Protein AF-A0AA43LM31-F1 (afdb_monomer)

Foldseek 3Di:
DDDDDDDDDDDDDDDDDDPDDPPDFQKKKKKAQDAPVLLLVLVLVLQVVQDDPPDGFKWWWFDDDGRIIMIGGPDRDDPVSSLVSQLSVQVSCVVRPMFMKMWDFDDDDPPDDDDRFIWIWGQDPPVVVPSWIKIAGQVRFIWTQDPVVRDTDTDPRPDHDDDPPAGSVRRVPGDIDMHD

Solvent-accessible surface area (backbone atoms only — not comparable to full-atom values): 10887 Å² total; per-residue (Å²): 139,86,82,80,83,81,81,78,80,77,80,76,84,85,82,83,84,77,89,82,72,88,75,83,67,58,51,32,33,45,35,38,57,46,56,70,67,60,52,52,52,52,51,38,52,52,21,56,73,58,51,50,102,89,41,76,50,54,37,30,44,23,76,76,54,91,38,29,36,35,40,38,49,90,58,72,68,56,68,69,59,51,49,50,48,53,53,50,52,39,63,75,22,58,91,60,72,26,48,49,41,34,36,33,64,44,70,80,54,100,74,75,84,62,76,60,40,52,31,30,35,35,61,59,88,53,75,90,72,39,93,46,49,37,40,17,26,78,86,48,51,25,30,35,71,38,73,93,76,72,40,76,42,80,48,77,71,85,63,78,51,66,77,68,97,62,51,61,69,62,55,69,75,45,72,62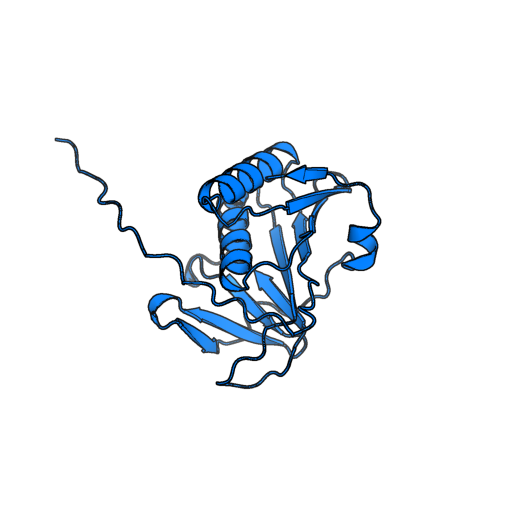,50,80,42,89

pLDDT: mean 79.43, std 19.94, range [31.48, 98.06]

Sequence (180 aa):
MSALFKKTKTPLPAVNKKVGSLVMNDKLVIIVGASREEIELQVRQFCKLYHRSDYSIQVRLHPIEDRILALTFPEDLDFVVFFYMIKSLSASCVDTSANVLGWCTLPPVDVCNPISAQAMLYVHNDAKLGRSVFVTTQENACWVVNFDKKRYESVPLVQHYTRPPYSFLEVKHREGYIIS

Radius of gyration: 16.56 Å; Cα contacts (8 Å, |Δi|>4): 295; chains: 1; bounding box: 39×48×41 Å

Structure (mmCIF, N/CA/C/O backbone):
data_AF-A0AA43LM31-F1
#
_entry.id   AF-A0AA43LM31-F1
#
loop_
_atom_site.group_PDB
_atom_site.id
_atom_site.type_symbol
_atom_site.label_atom_id
_atom_site.label_alt_id
_atom_site.label_comp_id
_atom_site.label_asym_id
_atom_site.label_entity_id
_atom_site.label_seq_id
_atom_site.pdbx_PDB_ins_code
_atom_site.Cartn_x
_atom_site.Cartn_y
_atom_site.Cartn_z
_atom_site.occupancy
_atom_site.B_iso_or_equiv
_atom_site.auth_seq_id
_atom_site.auth_comp_id
_atom_site.auth_asym_id
_atom_site.auth_atom_id
_atom_site.pdbx_PDB_model_num
ATOM 1 N N . MET A 1 1 ? 19.893 33.011 16.600 1.00 34.19 1 MET A N 1
ATOM 2 C CA . MET A 1 1 ? 20.495 32.718 15.280 1.00 34.19 1 MET A CA 1
ATOM 3 C C . MET A 1 1 ? 19.732 31.557 14.666 1.00 34.19 1 MET A C 1
ATOM 5 O O . MET A 1 1 ? 19.934 30.415 15.048 1.00 34.19 1 MET A O 1
ATOM 9 N N . SER A 1 2 ? 18.755 31.881 13.826 1.00 31.52 2 SER A N 1
ATOM 10 C CA . SER A 1 2 ? 17.791 30.977 13.196 1.00 31.52 2 SER A CA 1
ATOM 11 C C . SER A 1 2 ? 18.365 30.422 11.889 1.00 31.52 2 SER A C 1
ATOM 13 O O . SER A 1 2 ? 18.658 31.186 10.973 1.00 31.52 2 SER A O 1
ATOM 15 N N . ALA A 1 3 ? 18.528 29.100 11.789 1.00 33.28 3 ALA A N 1
ATOM 16 C CA . ALA A 1 3 ? 18.964 28.447 10.558 1.00 33.28 3 ALA A CA 1
ATOM 17 C C . ALA A 1 3 ? 17.748 28.037 9.710 1.00 33.28 3 ALA A C 1
ATOM 19 O O . ALA A 1 3 ? 16.930 27.209 10.107 1.00 33.28 3 ALA A O 1
ATOM 20 N N . LEU A 1 4 ? 17.643 28.671 8.542 1.00 36.47 4 LEU A N 1
ATOM 21 C CA . LEU A 1 4 ? 16.660 28.437 7.487 1.00 36.47 4 LEU A CA 1
ATOM 22 C C . LEU A 1 4 ? 16.730 26.994 6.952 1.00 36.47 4 LEU A C 1
ATOM 24 O O . LEU A 1 4 ? 17.728 26.598 6.348 1.00 36.47 4 LEU A O 1
ATOM 28 N N . PHE A 1 5 ? 15.622 26.257 7.038 1.00 34.84 5 PHE A N 1
ATOM 29 C CA . PHE A 1 5 ? 15.380 25.091 6.188 1.00 34.84 5 PHE A CA 1
ATOM 30 C C . PHE A 1 5 ? 15.153 25.556 4.741 1.00 34.84 5 PHE A C 1
ATOM 32 O O . PHE A 1 5 ? 14.110 26.124 4.407 1.00 34.84 5 PHE A O 1
ATOM 39 N N . LYS A 1 6 ? 16.128 25.318 3.856 1.00 32.91 6 LYS A N 1
ATOM 40 C CA . LYS A 1 6 ? 15.951 25.487 2.407 1.00 32.91 6 LYS A CA 1
ATOM 41 C C . LYS A 1 6 ? 15.030 24.380 1.882 1.00 32.91 6 LYS A C 1
ATOM 43 O O . LYS A 1 6 ? 15.426 23.224 1.799 1.00 32.91 6 LYS A O 1
ATOM 48 N N . LYS A 1 7 ? 13.801 24.752 1.510 1.00 36.47 7 LYS A N 1
ATOM 49 C CA . LYS A 1 7 ? 12.859 23.922 0.742 1.00 36.47 7 LYS A CA 1
ATOM 50 C C . LYS A 1 7 ? 13.432 23.642 -0.652 1.00 36.47 7 LYS A C 1
ATOM 52 O O . LYS A 1 7 ? 13.319 24.482 -1.542 1.00 36.47 7 LYS A O 1
ATOM 57 N N . THR A 1 8 ? 14.006 22.467 -0.873 1.00 31.48 8 THR A N 1
ATOM 58 C CA . THR A 1 8 ? 14.262 21.946 -2.221 1.00 31.48 8 THR A CA 1
ATOM 59 C C . THR A 1 8 ? 12.948 21.415 -2.800 1.00 31.48 8 THR A C 1
ATOM 61 O O . THR A 1 8 ? 12.472 20.343 -2.443 1.00 31.48 8 THR A O 1
ATOM 64 N N . LYS A 1 9 ? 12.309 22.209 -3.669 1.00 36.69 9 LYS A N 1
ATOM 65 C CA . LYS A 1 9 ? 11.168 21.771 -4.485 1.00 36.69 9 LYS A CA 1
ATOM 66 C C . LYS A 1 9 ? 11.688 20.881 -5.614 1.00 36.69 9 LYS A C 1
ATOM 68 O O . LYS A 1 9 ? 12.084 21.394 -6.657 1.00 36.69 9 LYS A O 1
ATOM 73 N N . THR A 1 10 ? 11.676 19.568 -5.427 1.00 37.69 10 THR A N 1
ATOM 74 C CA . THR A 1 10 ? 11.800 18.633 -6.553 1.00 37.69 10 THR A CA 1
ATOM 75 C C . THR A 1 10 ? 10.535 18.760 -7.417 1.00 37.69 10 THR A C 1
ATOM 77 O O . THR A 1 10 ? 9.432 18.668 -6.870 1.00 37.69 10 THR A O 1
ATOM 80 N N . PRO A 1 11 ? 10.631 19.022 -8.733 1.00 36.09 11 PRO A N 1
ATOM 81 C CA . PRO A 1 11 ? 9.457 19.024 -9.594 1.00 36.09 11 PRO A CA 1
ATOM 82 C C . PRO A 1 11 ? 8.898 17.601 -9.692 1.00 36.09 11 PRO A C 1
ATOM 84 O O . PRO A 1 11 ? 9.630 16.663 -10.004 1.00 36.09 11 PRO A O 1
ATOM 87 N N . LEU A 1 12 ? 7.603 17.447 -9.413 1.00 43.94 12 LEU A N 1
ATOM 88 C CA . LEU A 1 12 ? 6.870 16.205 -9.665 1.00 43.94 12 LEU A CA 1
ATOM 89 C C . LEU A 1 12 ? 6.886 15.888 -11.175 1.00 43.94 12 LEU A C 1
ATOM 91 O O . LEU A 1 12 ? 6.847 16.826 -11.979 1.00 43.94 12 LEU A O 1
ATOM 95 N N . PRO A 1 13 ? 6.957 14.605 -11.576 1.00 38.44 13 PRO A N 1
ATOM 96 C CA . PRO A 1 13 ? 6.996 14.220 -12.984 1.00 38.44 13 PRO A CA 1
ATOM 97 C C . PRO A 1 13 ? 5.715 14.640 -13.722 1.00 38.44 13 PRO A C 1
ATOM 99 O O . PRO A 1 13 ? 4.615 14.573 -13.177 1.00 38.44 13 PRO A O 1
ATOM 102 N N . ALA A 1 14 ? 5.870 15.090 -14.970 1.00 37.41 14 ALA A N 1
ATOM 103 C CA . ALA A 1 14 ? 4.759 15.444 -15.849 1.00 37.41 14 ALA A CA 1
ATOM 104 C C . ALA A 1 14 ? 4.074 14.174 -16.380 1.00 37.41 14 ALA A C 1
ATOM 106 O O . ALA A 1 14 ? 4.730 13.317 -16.972 1.00 37.41 14 ALA A O 1
ATOM 107 N N . VAL A 1 15 ? 2.760 14.062 -16.178 1.00 43.41 15 VAL A N 1
ATOM 108 C CA . VAL A 1 15 ? 1.956 12.916 -16.621 1.00 43.41 15 VAL A CA 1
ATOM 109 C C . VAL A 1 15 ? 1.430 13.182 -18.033 1.00 43.41 15 VAL A C 1
ATOM 111 O O . VAL A 1 15 ? 0.539 14.005 -18.227 1.00 43.41 15 VAL A O 1
ATOM 114 N N . ASN A 1 16 ? 1.957 12.467 -19.028 1.00 39.38 16 ASN A N 1
ATOM 115 C CA . ASN A 1 16 ? 1.369 12.400 -20.369 1.00 39.38 16 ASN A CA 1
ATOM 116 C C . ASN A 1 16 ? 0.313 11.281 -20.396 1.00 39.38 16 ASN A C 1
ATOM 118 O O . ASN A 1 16 ? 0.647 10.117 -20.612 1.00 39.38 16 ASN A O 1
ATOM 122 N N . LYS A 1 17 ? -0.969 11.612 -20.188 1.00 41.03 17 LYS A N 1
ATOM 123 C CA . LYS A 1 17 ? -2.081 10.664 -20.394 1.00 41.03 17 LYS A CA 1
ATOM 124 C C . LYS A 1 17 ? -2.362 10.525 -21.899 1.00 41.03 17 LYS A C 1
ATOM 126 O O . LYS A 1 17 ? -3.082 11.335 -22.476 1.00 41.03 17 LYS A O 1
ATOM 131 N N . LYS A 1 18 ? -1.827 9.481 -22.543 1.00 33.84 18 LYS A N 1
ATOM 132 C CA . LYS A 1 18 ? -2.407 8.963 -23.795 1.00 33.84 18 LYS A CA 1
ATOM 133 C C . LYS A 1 18 ? -3.615 8.094 -23.436 1.00 33.84 18 LYS A C 1
ATOM 135 O O . LYS A 1 18 ? -3.476 7.093 -22.743 1.00 33.84 18 LYS A O 1
ATOM 140 N N . VAL A 1 19 ? -4.793 8.501 -23.899 1.00 40.00 19 VAL A N 1
ATOM 141 C CA . VAL A 1 19 ? -6.050 7.752 -23.773 1.00 40.00 19 VAL A CA 1
ATOM 142 C C . VAL A 1 19 ? -5.991 6.541 -24.710 1.00 40.00 19 VAL A C 1
ATOM 144 O O . VAL A 1 19 ? -5.790 6.723 -25.909 1.00 40.00 19 VAL A O 1
ATOM 147 N N . GLY A 1 20 ? -6.139 5.318 -24.184 1.00 33.97 20 GLY A N 1
ATOM 148 C CA . GLY A 1 20 ? -6.301 4.122 -25.025 1.00 33.97 20 GLY A CA 1
ATOM 149 C C . GLY A 1 20 ? -5.878 2.770 -24.439 1.00 33.97 20 GLY A C 1
ATOM 150 O O . GLY A 1 20 ? -6.291 1.751 -24.981 1.00 33.97 20 GLY A O 1
ATOM 151 N N . SER A 1 21 ? -5.104 2.707 -23.351 1.00 38.91 21 SER A N 1
ATOM 152 C CA . SER A 1 21 ? -4.843 1.435 -22.659 1.00 38.91 21 SER A CA 1
ATOM 153 C C . SER A 1 21 ? -5.820 1.248 -21.499 1.00 38.91 21 SER A C 1
ATOM 155 O O . SER A 1 21 ? -6.092 2.180 -20.743 1.00 38.91 21 SER A O 1
ATOM 157 N N . LEU A 1 22 ? -6.373 0.040 -21.364 1.00 43.81 22 LEU A N 1
ATOM 158 C CA . LEU A 1 22 ? -7.130 -0.371 -20.185 1.00 43.81 22 LEU A CA 1
ATOM 159 C C . LEU A 1 22 ? -6.147 -0.366 -19.006 1.00 43.81 22 LEU A C 1
ATOM 161 O O . LEU A 1 22 ? -5.368 -1.302 -18.838 1.00 43.81 22 LEU A O 1
ATOM 165 N N . VAL A 1 23 ? -6.085 0.731 -18.254 1.00 55.16 23 VAL A N 1
ATOM 166 C CA . VAL A 1 23 ? -5.162 0.822 -17.124 1.00 55.16 23 VAL A CA 1
ATOM 167 C C . VAL A 1 23 ? -5.704 -0.078 -16.015 1.00 55.16 23 VAL A C 1
ATOM 169 O O . VAL A 1 23 ? -6.756 0.200 -15.438 1.00 55.16 23 VAL A O 1
ATOM 172 N N . MET A 1 24 ? -5.032 -1.206 -15.775 1.00 65.19 24 MET A N 1
ATOM 173 C CA . MET A 1 24 ? -5.409 -2.154 -14.731 1.00 65.19 24 MET A CA 1
ATOM 174 C C . MET A 1 24 ? -5.138 -1.516 -13.366 1.00 65.19 24 MET A C 1
ATOM 176 O O . MET A 1 24 ? -3.990 -1.370 -12.962 1.00 65.19 24 MET A O 1
ATOM 180 N N . ASN A 1 25 ? -6.203 -1.113 -12.679 1.00 83.75 25 ASN A N 1
ATOM 181 C CA . ASN A 1 25 ? -6.128 -0.552 -11.336 1.00 83.75 25 ASN A CA 1
ATOM 182 C C . ASN A 1 25 ? -6.401 -1.653 -10.304 1.00 83.75 25 ASN A C 1
ATOM 184 O O . ASN A 1 25 ? -7.547 -1.881 -9.911 1.00 83.75 25 ASN A O 1
ATOM 188 N N . ASP A 1 26 ? -5.343 -2.360 -9.916 1.00 91.00 26 ASP A N 1
ATOM 189 C CA . ASP A 1 26 ? -5.340 -3.409 -8.890 1.00 91.00 26 ASP A CA 1
ATOM 190 C C . ASP A 1 26 ? -4.583 -2.987 -7.619 1.00 91.00 26 ASP A C 1
ATOM 192 O O . ASP A 1 26 ? -4.268 -3.814 -6.762 1.00 91.00 26 ASP A O 1
ATOM 196 N N . LYS A 1 27 ? -4.292 -1.686 -7.500 1.00 94.25 27 LYS A N 1
ATOM 197 C CA . LYS A 1 27 ? -3.522 -1.122 -6.397 1.00 94.25 27 LYS A CA 1
ATOM 198 C C . LYS A 1 27 ? -4.273 -1.300 -5.081 1.00 94.25 27 LYS A C 1
ATOM 200 O O . LYS A 1 27 ? -5.401 -0.829 -4.912 1.00 94.25 27 LYS A O 1
ATOM 205 N N . LEU A 1 28 ? -3.606 -1.946 -4.135 1.00 97.38 28 LEU A N 1
ATOM 206 C CA . LEU A 1 28 ? -4.113 -2.250 -2.805 1.00 97.38 28 LEU A CA 1
ATOM 207 C C . LEU A 1 28 ? -3.048 -1.902 -1.770 1.00 97.38 28 LEU A C 1
ATOM 209 O O . LEU A 1 28 ? -1.880 -2.228 -1.955 1.00 97.38 28 LEU A O 1
ATOM 213 N N . VAL A 1 29 ? -3.439 -1.285 -0.661 1.00 97.88 29 VAL A N 1
ATOM 214 C CA . VAL A 1 29 ? -2.575 -1.141 0.521 1.00 97.88 29 VAL A CA 1
ATOM 215 C C . VAL A 1 29 ? -3.265 -1.804 1.695 1.00 97.88 29 VAL A C 1
ATOM 217 O O . VAL A 1 29 ? -4.440 -1.532 1.917 1.00 97.88 29 VAL A O 1
ATOM 220 N N . ILE A 1 30 ? -2.553 -2.634 2.451 1.00 97.81 30 ILE A N 1
ATOM 221 C CA . ILE A 1 30 ? -3.013 -3.156 3.740 1.00 97.81 30 ILE A CA 1
ATOM 222 C C . ILE A 1 30 ? -2.129 -2.572 4.834 1.00 97.81 30 ILE A C 1
ATOM 224 O O . ILE A 1 30 ? -0.900 -2.563 4.731 1.00 97.81 30 ILE A O 1
ATOM 228 N N . ILE A 1 31 ? -2.784 -2.078 5.876 1.00 96.62 31 ILE A N 1
ATOM 229 C CA . ILE A 1 31 ? -2.165 -1.449 7.033 1.00 96.62 31 ILE A CA 1
ATOM 230 C C . ILE A 1 31 ? -2.624 -2.218 8.267 1.00 96.62 31 ILE A C 1
ATOM 232 O O . ILE A 1 31 ? -3.825 -2.366 8.490 1.00 96.62 31 ILE A O 1
ATOM 236 N N . VAL A 1 32 ? -1.671 -2.705 9.058 1.00 95.25 32 VAL A N 1
ATOM 237 C CA . VAL A 1 32 ? -1.931 -3.474 10.282 1.00 95.25 32 VAL A CA 1
ATOM 238 C C . VAL A 1 32 ? -1.288 -2.768 11.468 1.00 95.25 32 VAL A C 1
ATOM 240 O O . VAL A 1 32 ? -0.093 -2.496 11.440 1.00 95.25 32 VAL A O 1
ATOM 243 N N . GLY A 1 33 ? -2.063 -2.502 12.518 1.00 92.94 33 GLY A N 1
ATOM 244 C CA . GLY A 1 33 ? -1.589 -1.971 13.800 1.00 92.94 33 GLY A CA 1
ATOM 245 C C . GLY A 1 33 ? -1.851 -0.479 14.034 1.00 92.94 33 GLY A C 1
ATOM 246 O O . GLY A 1 33 ? -1.769 -0.044 15.181 1.00 92.94 33 GLY A O 1
ATOM 247 N N . ALA A 1 34 ? -2.215 0.286 12.998 1.00 91.75 34 ALA A N 1
ATOM 248 C CA . ALA A 1 34 ? -2.546 1.711 13.112 1.00 91.75 34 ALA A CA 1
ATOM 249 C C . ALA A 1 34 ? -4.040 1.938 13.389 1.00 91.75 34 ALA A C 1
ATOM 251 O O . ALA A 1 34 ? -4.888 1.160 12.944 1.00 91.75 34 ALA A O 1
ATOM 252 N N . SER A 1 35 ? -4.368 3.028 14.087 1.00 91.88 35 SER A N 1
ATOM 253 C CA . SER A 1 35 ? -5.760 3.459 14.243 1.00 91.88 35 SER A CA 1
ATOM 254 C C . SER A 1 35 ? -6.322 4.023 12.938 1.00 91.88 35 SER A C 1
ATOM 256 O O . SER A 1 35 ? -5.599 4.504 12.058 1.00 91.88 35 SER A O 1
ATOM 258 N N . ARG A 1 36 ? -7.649 3.994 12.821 1.00 93.00 36 ARG A N 1
ATOM 259 C CA . ARG A 1 36 ? -8.362 4.575 11.683 1.00 93.00 36 ARG A CA 1
ATOM 260 C C . ARG A 1 36 ? -8.082 6.073 11.566 1.00 93.00 36 ARG A C 1
ATOM 262 O O . ARG A 1 36 ? -7.835 6.559 10.468 1.00 93.00 36 ARG A O 1
ATOM 269 N N . GLU A 1 37 ? -8.104 6.791 12.681 1.00 92.25 37 GLU A N 1
ATOM 270 C CA . GLU A 1 37 ? -7.958 8.244 12.752 1.00 92.25 37 GLU A CA 1
ATOM 271 C C . GLU A 1 37 ? -6.573 8.694 12.270 1.00 92.25 37 GLU A C 1
ATOM 273 O O . GLU A 1 37 ? -6.460 9.663 11.514 1.00 92.25 37 GLU A O 1
ATOM 278 N N . GLU A 1 38 ? -5.524 7.961 12.651 1.00 91.19 38 GLU A N 1
ATOM 279 C CA . GLU A 1 38 ? -4.156 8.200 12.183 1.00 91.19 38 GLU A CA 1
ATOM 280 C C . GLU A 1 38 ? -4.059 8.029 10.667 1.00 91.19 38 GLU A C 1
ATOM 282 O O . GLU A 1 38 ? -3.587 8.933 9.972 1.00 91.19 38 GLU A O 1
ATOM 287 N N . ILE A 1 39 ? -4.547 6.905 10.132 1.00 94.44 39 ILE A N 1
ATOM 288 C CA . ILE A 1 39 ? -4.480 6.637 8.691 1.00 94.44 39 ILE A CA 1
ATOM 289 C C . ILE A 1 39 ? -5.330 7.628 7.904 1.00 94.44 39 ILE A C 1
ATOM 291 O O . ILE A 1 39 ? -4.864 8.153 6.893 1.00 94.44 39 ILE A O 1
ATOM 295 N N . GLU A 1 40 ? -6.528 7.963 8.377 1.00 94.94 40 GLU A N 1
ATOM 296 C CA . GLU A 1 40 ? -7.351 9.001 7.761 1.00 94.94 40 GLU A CA 1
ATOM 297 C C . GLU A 1 40 ? -6.617 10.338 7.670 1.00 94.94 40 GLU A C 1
ATOM 299 O O . GLU A 1 40 ? -6.612 10.970 6.611 1.00 94.94 40 GLU A O 1
ATOM 304 N N . LEU A 1 41 ? -5.989 10.780 8.762 1.00 93.12 41 LEU A N 1
ATOM 305 C CA . LEU A 1 41 ? -5.255 12.039 8.790 1.00 93.12 41 LEU A CA 1
ATOM 306 C C . LEU A 1 41 ? -4.103 12.031 7.780 1.00 93.12 41 LEU A C 1
ATOM 308 O O . LEU A 1 41 ? -3.949 12.991 7.021 1.00 93.12 41 LEU A O 1
ATOM 312 N N . GLN A 1 42 ? -3.328 10.947 7.734 1.00 93.06 42 GLN A N 1
ATOM 313 C CA . GLN A 1 42 ? -2.192 10.816 6.820 1.00 93.06 42 GLN A CA 1
ATOM 314 C C . GLN A 1 42 ? -2.632 10.758 5.356 1.00 93.06 42 GLN A C 1
ATOM 316 O O . GLN A 1 42 ? -2.064 11.455 4.515 1.00 93.06 42 GLN A O 1
ATOM 321 N N . VAL A 1 43 ? -3.687 10.003 5.043 1.00 94.31 43 VAL A N 1
ATOM 322 C CA . VAL A 1 43 ? -4.246 9.942 3.686 1.00 94.31 43 VAL A CA 1
ATOM 323 C C . VAL A 1 43 ? -4.791 11.309 3.268 1.00 94.31 43 VAL A C 1
ATOM 325 O O . VAL A 1 43 ? -4.505 11.753 2.157 1.00 94.31 43 VAL A O 1
ATOM 328 N N . ARG A 1 44 ? -5.494 12.039 4.147 1.00 93.50 44 ARG A N 1
ATOM 329 C CA . ARG A 1 44 ? -5.957 13.414 3.862 1.00 93.50 44 ARG A CA 1
ATOM 330 C C . ARG A 1 44 ? -4.792 14.362 3.585 1.00 93.50 44 ARG A C 1
ATOM 332 O O . ARG A 1 44 ? -4.867 15.176 2.668 1.00 93.50 44 ARG A O 1
ATOM 339 N N . GLN A 1 45 ? -3.720 14.285 4.371 1.00 91.25 45 GLN A N 1
ATOM 340 C CA . GLN A 1 45 ? -2.521 15.100 4.155 1.00 91.25 45 GLN A CA 1
ATOM 341 C C . GLN A 1 45 ? -1.843 14.761 2.824 1.00 91.25 45 GLN A C 1
ATOM 343 O O . GLN A 1 45 ? -1.455 15.670 2.089 1.00 91.25 45 GLN A O 1
ATOM 348 N N . PHE A 1 46 ? -1.763 13.473 2.486 1.00 91.06 46 PHE A N 1
ATOM 349 C CA . PHE A 1 46 ? -1.235 13.018 1.207 1.00 91.06 46 PHE A CA 1
ATOM 350 C C . PHE A 1 46 ? -2.075 13.538 0.035 1.00 91.06 46 PHE A C 1
ATOM 352 O O . PHE A 1 46 ? -1.525 14.144 -0.882 1.00 91.06 46 PHE A O 1
ATOM 359 N N . CYS A 1 47 ? -3.402 13.387 0.079 1.00 89.75 47 CYS A N 1
ATOM 360 C CA . CYS A 1 47 ? -4.283 13.868 -0.989 1.00 89.75 47 CYS A CA 1
ATOM 361 C C . CYS A 1 47 ? -4.137 15.383 -1.190 1.00 89.75 47 CYS A C 1
ATOM 363 O O . CYS A 1 47 ? -3.948 15.830 -2.319 1.00 89.75 47 CYS A O 1
ATOM 365 N N . LYS A 1 48 ? -4.074 16.168 -0.103 1.00 88.50 48 LYS A N 1
ATOM 366 C CA . LYS A 1 48 ? -3.817 17.620 -0.152 1.00 88.50 48 LYS A CA 1
ATOM 367 C C . LYS A 1 48 ? -2.479 17.986 -0.795 1.00 88.50 48 LYS A C 1
ATOM 369 O O . LYS A 1 48 ? -2.412 18.986 -1.503 1.00 88.50 48 LYS A O 1
ATOM 374 N N . LEU A 1 49 ? -1.417 17.212 -0.559 1.00 84.94 49 LEU A N 1
ATOM 375 C CA . LEU A 1 49 ? -0.094 17.475 -1.140 1.00 84.94 49 LEU A CA 1
ATOM 376 C C . LEU A 1 49 ? -0.097 17.342 -2.671 1.00 84.94 49 LEU A C 1
ATOM 378 O O . LEU A 1 49 ? 0.614 18.080 -3.357 1.00 84.94 49 LEU A O 1
ATOM 382 N N . TYR A 1 50 ? -0.892 16.409 -3.191 1.00 79.50 50 TYR A N 1
ATOM 383 C CA . TYR A 1 50 ? -0.996 16.116 -4.621 1.00 79.50 50 TYR A CA 1
ATOM 384 C C . TYR A 1 50 ? -2.209 16.766 -5.295 1.00 79.50 50 TYR A C 1
ATOM 386 O O . TYR A 1 50 ? -2.349 16.647 -6.510 1.00 79.50 50 TYR A O 1
ATOM 394 N N . HIS A 1 51 ? -3.039 17.495 -4.544 1.00 74.12 51 HIS A N 1
ATOM 395 C CA . HIS A 1 51 ? -4.152 18.268 -5.079 1.00 74.12 51 HIS A CA 1
ATOM 396 C C . HIS A 1 51 ? -3.604 19.466 -5.874 1.00 74.12 51 HIS A C 1
ATOM 398 O O . HIS A 1 51 ? -3.040 20.413 -5.317 1.00 74.12 51 HIS A O 1
ATOM 404 N N . ARG A 1 52 ? -3.741 19.424 -7.200 1.00 62.41 52 ARG A N 1
ATOM 405 C CA . ARG A 1 52 ? -3.487 20.551 -8.115 1.00 62.41 52 ARG A CA 1
ATOM 406 C C . ARG A 1 52 ? -4.702 20.741 -9.019 1.00 62.41 52 ARG A C 1
ATOM 408 O O . ARG A 1 52 ? -5.536 19.848 -9.090 1.00 62.41 52 ARG A O 1
ATOM 415 N N . SER A 1 53 ? -4.786 21.889 -9.695 1.00 54.16 53 SER A N 1
ATOM 416 C CA . SER A 1 53 ? -5.937 22.321 -10.512 1.00 54.16 53 SER A CA 1
ATOM 417 C C . SER A 1 53 ? -6.515 21.251 -11.448 1.00 54.16 53 SER A C 1
ATOM 419 O O . SER A 1 53 ? -7.711 21.282 -11.705 1.00 54.16 53 SER A O 1
ATOM 421 N N . ASP A 1 54 ? -5.695 20.289 -11.886 1.00 57.56 54 ASP A N 1
ATOM 422 C CA . ASP A 1 54 ? -6.064 19.267 -12.875 1.00 57.56 54 ASP A CA 1
ATOM 423 C C . ASP A 1 54 ? -5.840 17.819 -12.388 1.00 57.56 54 ASP A C 1
ATOM 425 O O . ASP A 1 54 ? -5.927 16.873 -13.171 1.00 57.56 54 ASP A O 1
ATOM 429 N N . TYR A 1 55 ? -5.504 17.620 -11.106 1.00 65.19 55 TYR A N 1
ATOM 430 C CA . TYR A 1 55 ? -5.247 16.294 -10.538 1.00 65.19 55 TYR A CA 1
ATOM 431 C C . TYR A 1 55 ? -5.685 16.231 -9.073 1.00 65.19 55 TYR A C 1
ATOM 433 O O . TYR A 1 55 ? -5.083 16.861 -8.199 1.00 65.19 55 TYR A O 1
ATOM 441 N N . SER A 1 56 ? -6.729 15.447 -8.809 1.00 74.69 56 SER A N 1
ATOM 442 C CA . SER A 1 56 ? -7.216 15.146 -7.464 1.00 74.69 56 SER A CA 1
ATOM 443 C C . SER A 1 56 ? -7.061 13.656 -7.191 1.00 74.69 56 SER A C 1
ATOM 445 O O . SER A 1 56 ? -7.635 12.832 -7.899 1.00 74.69 56 SER A O 1
ATOM 447 N N . ILE A 1 57 ? -6.304 13.304 -6.155 1.00 85.69 57 ILE A N 1
ATOM 448 C CA . ILE A 1 57 ? -6.206 11.917 -5.705 1.00 85.69 57 ILE A CA 1
ATOM 449 C C . ILE A 1 57 ? -7.431 11.602 -4.856 1.00 85.69 57 ILE A C 1
ATOM 451 O O . ILE A 1 57 ? -7.721 12.316 -3.900 1.00 85.69 57 ILE A O 1
ATOM 455 N N . GLN A 1 58 ? -8.110 10.508 -5.185 1.00 90.38 58 GLN A N 1
ATOM 456 C CA . GLN A 1 58 ? -9.119 9.910 -4.323 1.00 90.38 58 GLN A CA 1
ATOM 457 C C . GLN A 1 58 ? -8.606 8.570 -3.811 1.00 90.38 58 GLN A C 1
ATOM 459 O O . GLN A 1 58 ? -8.089 7.751 -4.572 1.00 90.38 58 GLN A O 1
ATOM 464 N N . VAL A 1 59 ? -8.772 8.339 -2.516 1.00 94.50 59 VAL A N 1
ATOM 465 C CA . VAL A 1 59 ? -8.428 7.083 -1.853 1.00 94.50 59 VAL A CA 1
ATOM 466 C C . VAL A 1 59 ? -9.669 6.581 -1.145 1.00 94.50 59 VAL A C 1
ATOM 468 O O . VAL A 1 59 ? -10.310 7.331 -0.415 1.00 94.50 59 VAL A O 1
ATOM 471 N N . ARG A 1 60 ? -10.025 5.318 -1.339 1.00 96.69 60 ARG A N 1
ATOM 472 C CA . ARG A 1 60 ? -11.089 4.679 -0.572 1.00 96.69 60 ARG A CA 1
ATOM 473 C C . ARG A 1 60 ? -10.467 3.917 0.590 1.00 96.69 60 ARG A C 1
ATOM 475 O O . ARG A 1 60 ? -9.664 3.014 0.372 1.00 96.69 60 ARG A O 1
ATOM 482 N N . LEU A 1 61 ? -10.840 4.291 1.810 1.00 97.62 61 LEU A N 1
ATOM 483 C CA . LEU A 1 61 ? -10.423 3.618 3.036 1.00 97.62 61 LEU A CA 1
ATOM 484 C C . LEU A 1 61 ? -11.504 2.623 3.462 1.00 97.62 61 LEU A C 1
ATOM 486 O O . LEU A 1 61 ? -12.678 2.977 3.568 1.00 97.62 61 LEU A O 1
ATOM 490 N N . HIS A 1 62 ? -11.083 1.387 3.705 1.00 97.69 62 HIS A N 1
ATOM 491 C CA . HIS A 1 62 ? -11.916 0.269 4.121 1.00 97.69 62 HIS A CA 1
ATOM 492 C C . HIS A 1 62 ? -11.442 -0.233 5.488 1.00 97.69 62 HIS A C 1
ATOM 494 O O . HIS A 1 62 ? -10.363 -0.827 5.580 1.00 97.69 62 HIS A O 1
ATOM 500 N N . PRO A 1 63 ? -12.217 -0.020 6.559 1.00 96.25 63 PRO A N 1
ATOM 501 C CA . PRO A 1 63 ? -12.013 -0.734 7.809 1.00 96.25 63 PRO A CA 1
ATOM 502 C C . PRO A 1 63 ? -12.300 -2.224 7.591 1.00 96.25 63 PRO A C 1
ATOM 504 O O . PRO A 1 63 ? -13.375 -2.589 7.118 1.00 96.25 63 PRO A O 1
ATOM 507 N N . ILE A 1 64 ? -11.330 -3.085 7.888 1.00 95.25 64 ILE A N 1
ATOM 508 C CA . ILE A 1 64 ? -11.470 -4.537 7.724 1.00 95.25 64 ILE A CA 1
ATOM 509 C C . ILE A 1 64 ? -11.806 -5.172 9.073 1.00 95.25 64 ILE A C 1
ATOM 511 O O . ILE A 1 64 ? -12.819 -5.860 9.177 1.00 95.25 64 ILE A O 1
ATOM 515 N N . GLU A 1 65 ? -10.967 -4.910 10.077 1.00 92.75 65 GLU A N 1
ATOM 516 C CA . GLU A 1 65 ? -11.060 -5.363 11.472 1.00 92.75 65 GLU A CA 1
ATOM 517 C C . GLU A 1 65 ? -10.433 -4.297 12.388 1.00 92.75 65 GLU A C 1
ATOM 519 O O . GLU A 1 65 ? -9.945 -3.267 11.905 1.00 92.75 65 GLU A O 1
ATOM 524 N N . ASP A 1 66 ? -10.418 -4.531 13.705 1.00 90.19 66 ASP A N 1
ATOM 525 C CA . ASP A 1 66 ? -9.710 -3.642 14.628 1.00 90.19 66 ASP A CA 1
ATOM 526 C C . ASP A 1 66 ? -8.234 -3.517 14.223 1.00 90.19 66 ASP A C 1
ATOM 528 O O . ASP A 1 66 ? -7.517 -4.508 14.083 1.00 90.19 66 ASP A O 1
ATOM 532 N N . ARG A 1 67 ? -7.800 -2.276 13.982 1.00 91.44 67 ARG A N 1
ATOM 533 C CA . ARG A 1 67 ? -6.451 -1.924 13.506 1.00 91.44 67 ARG A CA 1
ATOM 534 C C . ARG A 1 67 ? -6.002 -2.624 12.216 1.00 91.44 67 ARG A C 1
ATOM 536 O O . ARG A 1 67 ? -4.802 -2.655 11.939 1.00 91.44 67 ARG A O 1
ATOM 543 N N . ILE A 1 68 ? -6.927 -3.144 11.406 1.00 95.69 68 ILE A N 1
ATOM 544 C CA . ILE A 1 68 ? -6.646 -3.621 10.047 1.00 95.69 68 ILE A CA 1
ATOM 545 C C . ILE A 1 68 ? -7.439 -2.774 9.063 1.00 95.69 68 ILE A C 1
ATOM 547 O O . ILE A 1 68 ? -8.671 -2.773 9.043 1.00 95.69 68 ILE A O 1
ATOM 551 N N . LEU A 1 69 ? -6.709 -2.057 8.221 1.00 97.06 69 LEU A N 1
ATOM 552 C CA . LEU A 1 69 ? -7.253 -1.097 7.275 1.00 97.06 69 LEU A CA 1
ATOM 553 C C . LEU A 1 69 ? -6.759 -1.435 5.873 1.00 97.06 69 LEU A C 1
ATOM 555 O O . LEU A 1 69 ? -5.618 -1.865 5.694 1.00 97.06 69 LEU A O 1
ATOM 559 N N . ALA A 1 70 ? -7.602 -1.202 4.874 1.00 98.06 70 ALA A N 1
ATOM 560 C CA . ALA A 1 70 ? -7.226 -1.336 3.478 1.00 98.06 70 ALA A CA 1
ATOM 561 C C . ALA A 1 70 ? -7.487 -0.045 2.700 1.00 98.06 70 ALA A C 1
ATOM 563 O O . ALA A 1 70 ? -8.499 0.625 2.909 1.00 98.06 70 ALA A O 1
ATOM 564 N N . LEU A 1 71 ? -6.588 0.290 1.778 1.00 97.81 71 LEU A N 1
ATOM 565 C CA . LEU A 1 71 ? -6.761 1.386 0.830 1.00 97.81 71 LEU A CA 1
ATOM 566 C C . LEU A 1 71 ? -6.916 0.822 -0.577 1.00 97.81 71 LEU A C 1
ATOM 568 O O . LEU A 1 71 ? -6.089 0.028 -1.027 1.00 97.81 71 LEU A O 1
ATOM 572 N N . THR A 1 72 ? -7.948 1.280 -1.276 1.00 96.50 72 THR A N 1
ATOM 573 C CA . THR A 1 72 ? -8.105 1.094 -2.721 1.00 96.50 72 THR A CA 1
ATOM 574 C C . THR A 1 72 ? -8.240 2.449 -3.401 1.00 96.50 72 THR A C 1
ATOM 576 O O . THR A 1 72 ? -8.458 3.477 -2.754 1.00 96.50 72 THR A O 1
ATOM 579 N N . PHE A 1 73 ? -8.098 2.473 -4.721 1.00 93.00 73 PHE A N 1
ATOM 580 C CA . PHE A 1 73 ? -8.083 3.709 -5.494 1.00 93.00 73 PHE A CA 1
ATOM 581 C C . PHE A 1 73 ? -9.197 3.649 -6.535 1.00 93.00 73 PHE A C 1
ATOM 583 O O . PHE A 1 73 ? -9.247 2.679 -7.288 1.00 93.00 73 PHE A O 1
ATOM 590 N N . PRO A 1 74 ? -10.121 4.625 -6.587 1.00 89.38 74 PRO A N 1
ATOM 591 C CA . PRO A 1 74 ? -11.143 4.661 -7.632 1.00 89.38 74 PRO A CA 1
ATOM 592 C C . PRO A 1 74 ? -10.539 4.812 -9.033 1.00 89.38 74 PRO A C 1
ATOM 594 O O . PRO A 1 74 ? -10.985 4.162 -9.976 1.00 89.38 74 PRO A O 1
ATOM 597 N N . GLU A 1 75 ? -9.494 5.631 -9.145 1.00 86.81 75 GLU A N 1
ATOM 598 C CA . GLU A 1 75 ? -8.732 5.852 -10.372 1.00 86.81 75 GLU A CA 1
ATOM 599 C C . GLU A 1 75 ? -7.346 5.226 -10.273 1.00 86.81 75 GLU A C 1
ATOM 601 O O . GLU A 1 75 ? -6.794 5.093 -9.177 1.00 86.81 75 GLU A O 1
ATOM 606 N N . ASP A 1 76 ? -6.770 4.868 -11.423 1.00 83.19 76 ASP A N 1
ATOM 607 C CA . ASP A 1 76 ? -5.406 4.369 -11.427 1.00 83.19 76 ASP A CA 1
ATOM 608 C C . ASP A 1 76 ? -4.423 5.479 -11.054 1.00 83.19 76 ASP A C 1
ATOM 610 O O . ASP A 1 76 ? -4.306 6.494 -11.748 1.00 83.19 76 ASP A O 1
ATOM 614 N N . LEU A 1 77 ? -3.710 5.278 -9.948 1.00 83.06 77 LEU A N 1
ATOM 615 C CA . LEU A 1 77 ? -2.632 6.170 -9.559 1.00 83.06 77 LEU A CA 1
ATOM 616 C C . LEU A 1 77 ? -1.395 5.908 -10.406 1.00 83.06 77 LEU A C 1
ATOM 618 O O . LEU A 1 77 ? -1.000 4.760 -10.612 1.00 83.06 77 LEU A O 1
ATOM 622 N N . ASP A 1 78 ? -0.719 6.984 -10.799 1.00 83.00 78 ASP A N 1
ATOM 623 C CA . ASP A 1 78 ? 0.639 6.873 -11.314 1.00 83.00 78 ASP A CA 1
ATOM 624 C C . ASP A 1 78 ? 1.51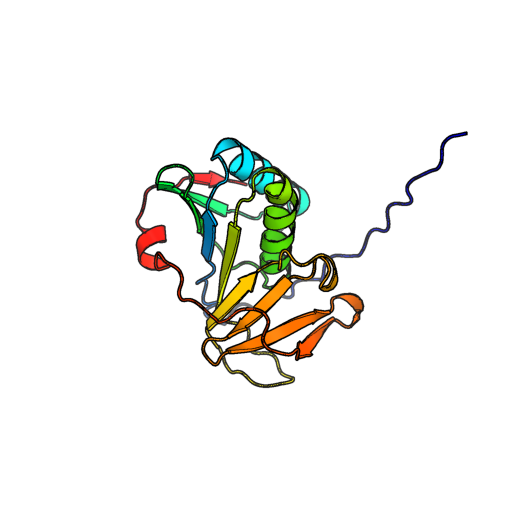1 6.071 -10.328 1.00 83.00 78 ASP A C 1
ATOM 626 O O . ASP A 1 78 ? 1.429 6.245 -9.106 1.00 83.00 78 ASP A O 1
ATOM 630 N N . PHE A 1 79 ? 2.332 5.160 -10.851 1.00 81.00 79 PHE A N 1
ATOM 631 C CA . PHE A 1 79 ? 3.112 4.238 -10.026 1.00 81.00 79 PHE A CA 1
ATOM 632 C C . PHE A 1 79 ? 4.046 4.972 -9.050 1.00 81.00 79 PHE A C 1
ATOM 634 O O . PHE A 1 79 ? 4.204 4.546 -7.904 1.00 81.00 79 PHE A O 1
ATOM 641 N N . VAL A 1 80 ? 4.618 6.111 -9.457 1.00 81.81 80 VAL A N 1
ATOM 642 C CA . VAL A 1 80 ? 5.472 6.936 -8.591 1.00 81.81 80 VAL A CA 1
ATOM 643 C C . VAL A 1 80 ? 4.654 7.553 -7.459 1.00 81.81 80 VAL A C 1
ATOM 645 O O . VAL A 1 80 ? 5.107 7.593 -6.315 1.00 81.81 80 VAL A O 1
ATOM 648 N N . VAL A 1 81 ? 3.427 7.992 -7.741 1.00 86.31 81 VAL A N 1
ATOM 649 C CA . VAL A 1 81 ? 2.510 8.511 -6.714 1.00 86.31 81 VAL A CA 1
ATOM 650 C C . VAL A 1 81 ? 2.123 7.411 -5.723 1.00 86.31 81 VAL A C 1
ATOM 652 O O . VAL A 1 81 ? 2.190 7.634 -4.514 1.00 86.31 81 VAL A O 1
ATOM 655 N N . PHE A 1 82 ? 1.784 6.214 -6.210 1.00 89.69 82 PHE A N 1
ATOM 656 C CA . PHE A 1 82 ? 1.468 5.063 -5.359 1.00 89.69 82 PHE A CA 1
ATOM 657 C C . PHE A 1 82 ? 2.641 4.695 -4.442 1.00 89.69 82 PHE A C 1
ATOM 659 O O . PHE A 1 82 ? 2.472 4.546 -3.233 1.00 89.69 82 PHE A O 1
ATOM 666 N N . PHE A 1 83 ? 3.855 4.657 -4.987 1.00 87.88 83 PHE A N 1
ATOM 667 C CA . PHE A 1 83 ? 5.071 4.462 -4.208 1.00 87.88 83 PHE A CA 1
ATOM 668 C C . PHE A 1 83 ? 5.217 5.502 -3.088 1.00 87.88 83 PHE A C 1
ATOM 670 O O . PHE A 1 83 ? 5.516 5.155 -1.942 1.00 87.88 83 PHE A O 1
ATOM 677 N N . TYR A 1 84 ? 5.041 6.792 -3.401 1.00 88.06 84 TYR A N 1
ATOM 678 C CA . TYR A 1 84 ? 5.181 7.849 -2.397 1.00 88.06 84 TYR A CA 1
ATOM 679 C C . TYR A 1 84 ? 4.128 7.734 -1.301 1.00 88.06 84 TYR A C 1
ATOM 681 O O . TYR A 1 84 ? 4.423 8.082 -0.157 1.00 88.06 84 TYR A O 1
ATOM 689 N N . MET A 1 85 ? 2.941 7.218 -1.621 1.00 92.12 85 MET A N 1
ATOM 690 C CA . MET A 1 85 ? 1.924 6.919 -0.622 1.00 92.12 85 MET A CA 1
ATOM 691 C C . MET A 1 85 ? 2.404 5.846 0.354 1.00 92.12 85 MET A C 1
ATOM 693 O O . MET A 1 85 ? 2.362 6.092 1.557 1.00 92.12 85 MET A O 1
ATOM 697 N N . ILE A 1 86 ? 2.937 4.719 -0.138 1.00 93.25 86 ILE A N 1
ATOM 698 C CA . ILE A 1 86 ? 3.518 3.668 0.719 1.00 93.25 86 ILE A CA 1
ATOM 699 C C . ILE A 1 86 ? 4.601 4.261 1.617 1.00 93.25 86 ILE A C 1
ATOM 701 O O . ILE A 1 86 ? 4.533 4.131 2.835 1.00 93.25 86 ILE A O 1
ATOM 705 N N . LYS A 1 87 ? 5.547 5.009 1.038 1.00 90.25 87 LYS A N 1
ATOM 706 C CA . LYS A 1 87 ? 6.626 5.650 1.800 1.00 90.25 87 LYS A CA 1
ATOM 707 C C . LYS A 1 87 ? 6.102 6.590 2.889 1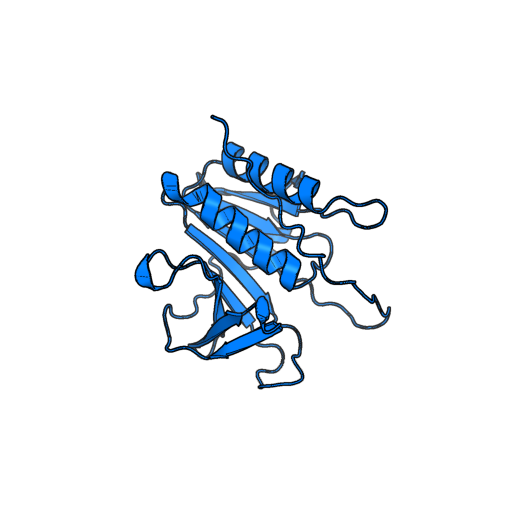.00 90.25 87 LYS A C 1
ATOM 709 O O . LYS A 1 87 ? 6.620 6.577 4.003 1.00 90.25 87 LYS A O 1
ATOM 714 N N . SER A 1 88 ? 5.118 7.425 2.555 1.00 90.00 88 SER A N 1
ATOM 715 C CA . SER A 1 88 ? 4.531 8.396 3.481 1.00 90.00 88 SER A CA 1
ATOM 716 C C . SER A 1 88 ? 3.799 7.699 4.623 1.00 90.00 88 SER A C 1
ATOM 718 O O . SER A 1 88 ? 4.022 8.041 5.778 1.00 90.00 88 SER A O 1
ATOM 720 N N . LEU A 1 89 ? 2.968 6.702 4.311 1.00 92.44 89 LEU A N 1
ATOM 721 C CA . LEU A 1 89 ? 2.228 5.933 5.308 1.00 92.44 89 LEU A CA 1
ATOM 722 C C . LEU A 1 89 ? 3.180 5.172 6.231 1.00 92.44 89 LEU A C 1
ATOM 724 O O . LEU A 1 89 ? 3.050 5.293 7.445 1.00 92.44 89 LEU A O 1
ATOM 728 N N . SER A 1 90 ? 4.180 4.471 5.684 1.00 90.12 90 SER A N 1
ATOM 729 C CA . SER A 1 90 ? 5.186 3.768 6.488 1.00 90.12 90 SER A CA 1
ATOM 730 C C . SER A 1 90 ? 5.941 4.717 7.420 1.00 90.12 90 SER A C 1
ATOM 732 O O . SER A 1 90 ? 6.168 4.374 8.572 1.00 90.12 90 SER A O 1
ATOM 734 N N . ALA A 1 91 ? 6.305 5.919 6.957 1.00 84.31 91 ALA A N 1
ATOM 735 C CA . ALA A 1 91 ? 7.020 6.898 7.778 1.00 84.31 91 ALA A CA 1
ATOM 736 C C . ALA A 1 91 ? 6.171 7.441 8.939 1.00 84.31 91 ALA A C 1
ATOM 738 O O . ALA A 1 91 ? 6.699 7.645 10.030 1.00 84.31 91 ALA A O 1
ATOM 739 N N . SER A 1 92 ? 4.875 7.653 8.717 1.00 80.00 92 SER A N 1
ATOM 740 C CA . SER A 1 92 ? 3.948 8.119 9.755 1.00 80.00 92 SER A CA 1
ATOM 741 C C . SER A 1 92 ? 3.508 7.011 10.719 1.00 80.00 92 SER A C 1
ATOM 743 O O . SER A 1 92 ? 2.962 7.305 11.775 1.00 80.00 92 SER A O 1
ATOM 745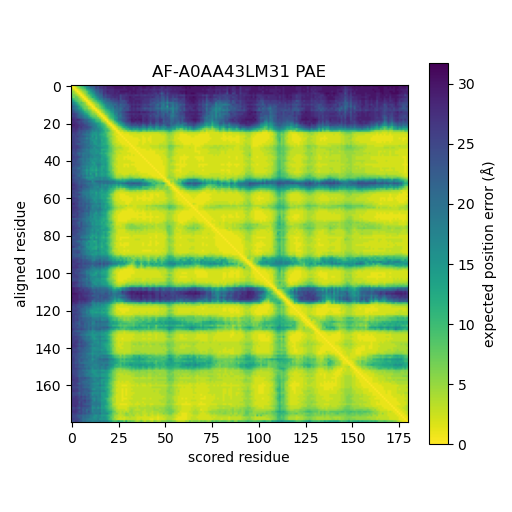 N N . CYS A 1 93 ? 3.761 5.748 10.369 1.00 77.38 93 CYS A N 1
ATOM 746 C CA . CYS A 1 93 ? 3.432 4.558 11.159 1.00 77.38 93 CYS A CA 1
ATOM 747 C C . CYS A 1 93 ? 4.599 4.032 12.015 1.00 77.38 93 CYS A C 1
ATOM 749 O O . CYS A 1 93 ? 4.457 3.008 12.682 1.00 77.38 93 CYS A O 1
ATOM 751 N N . VAL A 1 94 ? 5.761 4.699 11.998 1.00 65.62 94 VAL A N 1
ATOM 752 C CA . VAL A 1 94 ? 6.969 4.218 12.694 1.00 65.62 94 VAL A CA 1
ATOM 753 C C . VAL A 1 94 ? 6.745 4.116 14.204 1.00 65.62 94 VAL A C 1
ATOM 755 O O . VAL A 1 94 ? 7.125 3.117 14.811 1.00 65.62 94 VAL A O 1
ATOM 758 N N . ASP A 1 95 ? 6.079 5.105 14.801 1.00 65.38 95 ASP A N 1
ATOM 759 C CA . ASP A 1 95 ? 5.877 5.162 16.254 1.00 65.38 95 ASP A CA 1
ATOM 760 C C . ASP A 1 95 ? 4.814 4.164 16.746 1.00 65.38 95 ASP A C 1
ATOM 762 O 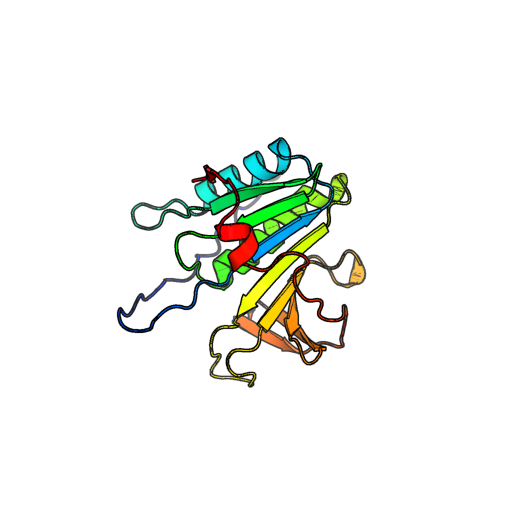O . ASP A 1 95 ? 4.813 3.778 17.914 1.00 65.38 95 ASP A O 1
ATOM 766 N N . THR A 1 96 ? 3.932 3.694 15.858 1.00 62.16 96 THR A N 1
ATOM 767 C CA . THR A 1 96 ? 2.846 2.756 16.188 1.00 62.16 96 THR A CA 1
ATOM 768 C C . THR A 1 96 ? 3.200 1.296 15.914 1.00 62.16 96 THR A C 1
ATOM 770 O O . THR A 1 96 ? 2.372 0.415 16.141 1.00 62.16 96 THR A O 1
ATOM 773 N N . SER A 1 97 ? 4.423 1.009 15.442 1.00 76.81 97 SER A N 1
ATOM 774 C CA . SER A 1 97 ? 4.830 -0.320 14.947 1.00 76.81 97 SER A CA 1
ATOM 775 C C . SER A 1 97 ? 3.885 -0.882 13.876 1.00 76.81 97 SER A C 1
ATOM 777 O O . SER A 1 97 ? 3.809 -2.098 13.684 1.00 76.81 97 SER A O 1
ATOM 779 N N . ALA A 1 98 ? 3.144 -0.010 13.187 1.00 86.56 98 ALA A N 1
ATOM 780 C CA . ALA A 1 98 ? 2.191 -0.443 12.189 1.00 86.56 98 ALA A CA 1
ATOM 781 C C . ALA A 1 98 ? 2.914 -0.866 10.906 1.00 86.56 98 ALA A C 1
ATOM 783 O O . ALA A 1 98 ? 3.863 -0.227 10.445 1.00 86.56 98 ALA A O 1
ATOM 784 N N . ASN A 1 99 ? 2.452 -1.967 10.325 1.00 91.50 99 ASN A N 1
ATOM 785 C CA . ASN A 1 99 ? 3.000 -2.529 9.104 1.00 91.50 99 ASN A CA 1
ATOM 786 C C . ASN A 1 99 ? 2.185 -2.048 7.903 1.00 91.50 99 ASN A C 1
ATOM 788 O O . ASN A 1 99 ? 0.964 -2.199 7.888 1.00 91.50 99 ASN A O 1
ATOM 792 N N . VAL A 1 100 ? 2.863 -1.496 6.897 1.00 95.31 100 VAL A N 1
ATOM 793 C CA . VAL A 1 100 ? 2.249 -0.981 5.668 1.00 95.31 100 VAL A CA 1
ATOM 794 C C . VAL A 1 100 ? 2.823 -1.743 4.486 1.00 95.31 100 VAL A C 1
ATOM 796 O O . VAL A 1 100 ? 4.011 -1.618 4.184 1.00 95.31 100 VAL A O 1
ATOM 799 N N . LEU A 1 101 ? 1.966 -2.492 3.798 1.00 96.69 101 LEU A N 1
ATOM 800 C CA . LEU A 1 101 ? 2.314 -3.232 2.592 1.00 96.69 101 LEU A CA 1
ATOM 801 C C . LEU A 1 101 ? 1.393 -2.810 1.447 1.00 96.69 101 LEU A C 1
ATOM 803 O O . LEU A 1 101 ? 0.183 -2.676 1.624 1.00 96.69 101 LEU A O 1
ATOM 807 N N . GLY A 1 102 ? 1.975 -2.588 0.274 1.00 97.06 102 GLY A N 1
ATOM 808 C CA . GLY A 1 102 ? 1.259 -2.300 -0.963 1.00 97.06 102 GLY A CA 1
ATOM 809 C C . GLY A 1 102 ? 1.357 -3.458 -1.945 1.00 97.06 102 GLY A C 1
ATOM 810 O O . GLY A 1 102 ? 2.375 -4.138 -1.988 1.00 97.06 102 GLY A O 1
ATOM 811 N N . TRP A 1 103 ? 0.341 -3.645 -2.776 1.00 96.50 103 TRP A N 1
ATOM 812 C CA . TRP A 1 103 ? 0.354 -4.577 -3.897 1.00 96.50 103 TRP A CA 1
ATOM 813 C C . TRP A 1 103 ? -0.152 -3.894 -5.155 1.00 96.50 103 TRP A C 1
ATOM 815 O O . TRP A 1 103 ? -1.063 -3.068 -5.093 1.00 96.50 103 TRP A O 1
ATOM 825 N N . CYS A 1 104 ? 0.463 -4.229 -6.284 1.00 92.50 104 CYS A N 1
ATOM 826 C CA . CYS A 1 104 ? 0.009 -3.823 -7.609 1.00 92.50 104 CYS A CA 1
ATOM 827 C C . CYS A 1 104 ? 0.675 -4.667 -8.697 1.00 92.50 104 CYS A C 1
ATOM 829 O O . CYS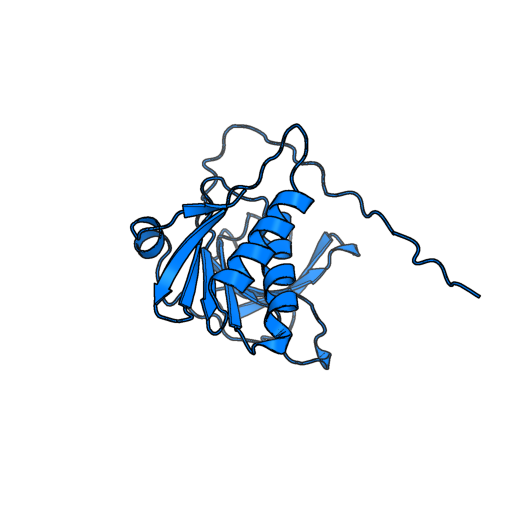 A 1 104 ? 1.724 -5.284 -8.475 1.00 92.50 104 CYS A O 1
ATOM 831 N N . THR A 1 105 ? 0.104 -4.628 -9.895 1.00 8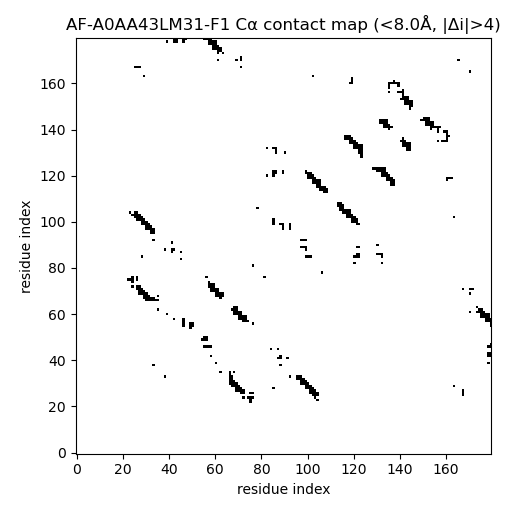9.19 105 THR A N 1
ATOM 832 C CA . THR A 1 105 ? 0.802 -5.031 -11.114 1.00 89.19 105 THR A CA 1
ATOM 833 C C . THR A 1 105 ? 1.817 -3.956 -11.497 1.00 89.19 105 THR A C 1
ATOM 835 O O . THR A 1 105 ? 1.470 -2.779 -11.635 1.00 89.19 105 THR A O 1
ATOM 838 N N . LEU A 1 106 ? 3.081 -4.346 -11.689 1.00 84.31 106 LEU A N 1
ATOM 839 C CA . LEU A 1 106 ? 4.108 -3.413 -12.154 1.00 84.31 106 LEU A CA 1
ATOM 840 C C . LEU A 1 106 ? 3.801 -2.934 -13.583 1.00 84.31 106 LEU A C 1
ATOM 842 O O . LEU A 1 106 ? 3.405 -3.744 -14.431 1.00 84.31 106 LEU A O 1
ATOM 846 N N . PRO A 1 107 ? 3.999 -1.635 -13.885 1.00 75.81 107 PRO A N 1
ATOM 847 C CA . PRO A 1 107 ? 3.883 -1.155 -15.252 1.00 75.81 107 PRO A CA 1
ATOM 848 C C . PRO A 1 107 ? 4.936 -1.847 -16.131 1.00 75.81 107 PRO A C 1
ATOM 850 O O . PRO A 1 107 ? 6.016 -2.181 -15.638 1.00 75.81 107 PRO A O 1
ATOM 853 N N . PRO A 1 108 ? 4.673 -2.042 -17.432 1.00 68.12 108 PRO A N 1
ATOM 854 C CA . PRO A 1 108 ? 5.698 -2.513 -18.352 1.00 68.12 108 PRO A CA 1
ATOM 855 C C . PRO A 1 108 ? 6.831 -1.478 -18.395 1.00 68.12 108 PRO A C 1
ATOM 857 O O . PRO A 1 108 ? 6.621 -0.333 -18.793 1.00 68.12 108 PRO A O 1
ATOM 860 N N . VAL A 1 109 ? 8.022 -1.858 -17.930 1.00 61.44 109 VAL A N 1
ATOM 861 C CA . VAL A 1 109 ? 9.221 -1.014 -17.993 1.00 61.44 109 VAL A CA 1
ATOM 862 C C . VAL A 1 109 ? 10.101 -1.527 -19.130 1.00 61.44 109 VAL A C 1
ATOM 864 O O . VAL A 1 109 ? 10.483 -2.694 -19.133 1.00 61.44 109 VAL A O 1
ATOM 867 N N . ASP A 1 110 ? 10.459 -0.650 -20.070 1.00 50.06 110 ASP A N 1
ATOM 868 C CA . ASP A 1 110 ? 11.271 -0.963 -21.263 1.00 50.06 110 ASP A CA 1
ATOM 869 C C . ASP A 1 110 ? 12.725 -1.386 -20.967 1.00 50.06 110 ASP A C 1
ATOM 871 O O . ASP A 1 110 ? 13.501 -1.664 -21.880 1.00 50.06 110 ASP A O 1
ATOM 875 N N . VAL A 1 111 ? 13.143 -1.443 -19.700 1.00 43.25 111 VAL A N 1
ATOM 876 C CA . VAL A 1 111 ? 14.523 -1.760 -19.325 1.00 43.25 111 VAL A CA 1
ATOM 877 C C . VAL A 1 111 ? 14.501 -2.660 -18.089 1.00 43.25 111 VAL A C 1
ATOM 879 O O . VAL A 1 111 ? 14.298 -2.186 -16.975 1.00 43.25 111 VAL A O 1
ATOM 882 N N . CYS A 1 112 ? 14.731 -3.955 -18.325 1.00 35.53 112 CYS A N 1
ATOM 883 C CA . CYS A 1 112 ? 14.746 -5.078 -17.374 1.00 35.53 112 CYS A CA 1
ATOM 884 C C . CYS A 1 112 ? 13.365 -5.660 -17.012 1.00 35.53 112 CYS A C 1
ATOM 886 O O . CYS A 1 112 ? 12.707 -5.251 -16.062 1.00 35.53 112 CYS A O 1
ATOM 888 N N . ASN A 1 113 ? 13.003 -6.685 -17.793 1.00 48.19 113 ASN A N 1
ATOM 889 C CA . ASN A 1 113 ? 11.888 -7.622 -17.641 1.00 48.19 113 ASN A CA 1
ATOM 890 C C . ASN A 1 113 ? 11.675 -8.038 -16.166 1.00 48.19 113 ASN A C 1
ATOM 892 O O . ASN A 1 113 ? 12.568 -8.645 -15.567 1.00 48.19 113 ASN A O 1
ATOM 896 N N . PRO A 1 114 ? 10.509 -7.691 -15.595 1.00 47.31 114 PRO A N 1
ATOM 897 C CA . PRO A 1 114 ? 9.385 -8.616 -15.676 1.00 47.31 114 PRO A CA 1
ATOM 898 C C . PRO A 1 114 ? 8.131 -7.955 -16.272 1.00 47.31 114 PRO A C 1
ATOM 900 O O . PRO A 1 114 ? 7.630 -6.948 -15.776 1.00 47.31 114 PRO A O 1
ATOM 903 N N . ILE A 1 115 ? 7.602 -8.549 -17.341 1.00 52.62 115 ILE A N 1
ATOM 904 C CA . ILE A 1 115 ? 6.260 -8.283 -17.874 1.00 52.62 115 ILE A CA 1
ATOM 905 C C . ILE A 1 115 ? 5.241 -8.405 -16.732 1.00 52.62 115 ILE A C 1
ATOM 907 O O . ILE A 1 115 ? 5.130 -9.477 -16.148 1.00 52.62 115 ILE A O 1
ATOM 911 N N . SER A 1 116 ? 4.506 -7.325 -16.435 1.00 60.69 116 SER A N 1
ATOM 912 C CA . SER A 1 116 ? 3.263 -7.309 -15.636 1.00 60.69 116 SER A CA 1
ATOM 913 C C . SER A 1 116 ? 3.243 -8.243 -14.417 1.00 60.69 116 SER A C 1
ATOM 915 O O . SER A 1 116 ? 2.242 -8.908 -14.149 1.00 60.69 116 SER A O 1
ATOM 917 N N . ALA A 1 117 ? 4.350 -8.305 -13.674 1.00 75.12 117 ALA A N 1
ATOM 918 C CA . ALA A 1 117 ? 4.422 -9.125 -12.479 1.00 75.12 117 ALA A CA 1
ATOM 919 C C . ALA A 1 117 ? 3.677 -8.435 -11.335 1.00 75.12 117 ALA A C 1
ATOM 921 O O . ALA A 1 117 ? 3.805 -7.228 -11.106 1.00 75.12 117 ALA A O 1
ATOM 922 N N . GLN A 1 118 ? 2.915 -9.231 -10.597 1.00 88.62 118 GLN A N 1
ATOM 923 C CA . GLN A 1 118 ? 2.367 -8.825 -9.314 1.00 88.62 118 GLN A CA 1
ATOM 924 C C . GLN A 1 118 ? 3.521 -8.587 -8.339 1.00 88.62 118 GLN A C 1
ATOM 926 O O . GLN A 1 118 ? 4.394 -9.445 -8.169 1.00 88.62 118 GLN A O 1
ATOM 931 N N . ALA A 1 119 ? 3.516 -7.430 -7.690 1.00 91.75 119 ALA A N 1
ATOM 932 C CA . ALA A 1 119 ? 4.560 -7.029 -6.764 1.00 91.75 119 ALA A CA 1
ATOM 933 C C . ALA A 1 119 ? 3.993 -6.591 -5.420 1.00 91.75 119 ALA A C 1
ATOM 935 O O . ALA A 1 119 ? 2.872 -6.095 -5.325 1.00 91.75 119 ALA A O 1
ATOM 936 N N . MET A 1 120 ? 4.813 -6.770 -4.391 1.00 95.44 120 MET A N 1
ATOM 937 C CA . MET A 1 120 ? 4.617 -6.260 -3.044 1.00 95.44 120 MET A CA 1
ATOM 938 C C . MET A 1 120 ? 5.599 -5.108 -2.801 1.00 95.44 120 MET A C 1
ATOM 940 O O . MET A 1 120 ? 6.791 -5.237 -3.083 1.00 95.44 120 MET A O 1
ATOM 944 N N . LEU A 1 121 ? 5.100 -3.990 -2.282 1.00 94.50 121 LEU A N 1
ATOM 945 C CA . LEU A 1 121 ? 5.846 -2.777 -1.965 1.00 94.50 121 LEU A CA 1
ATOM 946 C C . LEU A 1 121 ? 5.868 -2.563 -0.451 1.00 94.50 121 LEU A C 1
ATOM 948 O O . LEU A 1 121 ? 4.830 -2.665 0.200 1.00 94.50 121 LEU A O 1
ATOM 952 N N . TYR A 1 122 ? 7.030 -2.234 0.106 1.00 94.25 122 TYR A N 1
ATOM 953 C CA . TYR A 1 122 ? 7.203 -2.064 1.552 1.00 94.25 122 TYR A CA 1
ATOM 954 C C . TYR A 1 122 ? 8.409 -1.189 1.884 1.00 94.25 122 TYR A C 1
ATOM 956 O O . TYR A 1 122 ? 9.356 -1.103 1.107 1.00 94.25 122 TYR A O 1
ATOM 964 N N . VAL A 1 123 ? 8.404 -0.559 3.056 1.00 90.75 123 VAL A N 1
ATOM 965 C CA . VAL A 1 123 ? 9.608 0.048 3.644 1.00 90.75 123 VAL A CA 1
ATOM 966 C C . VAL A 1 123 ? 10.129 -0.907 4.707 1.00 90.75 123 VAL A C 1
ATOM 968 O O . VAL A 1 123 ? 9.389 -1.273 5.614 1.00 90.75 123 VAL A O 1
ATOM 971 N N . HIS A 1 124 ? 11.386 -1.332 4.591 1.00 86.25 124 HIS A N 1
ATOM 972 C CA . HIS A 1 124 ? 11.980 -2.231 5.576 1.00 86.25 124 HIS A CA 1
ATOM 973 C C . HIS A 1 124 ? 12.353 -1.473 6.860 1.00 86.25 124 HIS A C 1
ATOM 975 O O . HIS A 1 124 ? 12.817 -0.334 6.805 1.00 86.25 124 HIS A O 1
ATOM 981 N N . ASN A 1 125 ? 12.198 -2.121 8.017 1.00 76.75 125 ASN A N 1
ATOM 982 C CA . ASN A 1 125 ? 12.452 -1.507 9.329 1.00 76.75 125 ASN A CA 1
ATOM 983 C C . ASN A 1 125 ? 13.937 -1.495 9.737 1.00 76.75 125 ASN A C 1
ATOM 985 O O . ASN A 1 125 ? 14.301 -0.898 10.748 1.00 76.75 125 ASN A O 1
ATOM 989 N N . ASP A 1 126 ? 14.808 -2.146 8.963 1.00 78.75 126 ASP A N 1
ATOM 990 C CA . ASP A 1 126 ? 16.255 -2.106 9.199 1.00 78.75 126 ASP A CA 1
ATOM 991 C C . ASP A 1 126 ? 16.813 -0.718 8.863 1.00 78.75 126 ASP A C 1
ATOM 993 O O . ASP A 1 126 ? 16.878 -0.312 7.700 1.00 78.75 126 ASP A O 1
ATOM 997 N N . ALA A 1 127 ? 17.281 -0.014 9.895 1.00 71.12 127 ALA A N 1
ATOM 998 C CA . ALA A 1 127 ? 17.883 1.308 9.779 1.00 71.12 127 ALA A CA 1
ATOM 999 C C . ALA A 1 127 ? 19.063 1.360 8.788 1.00 71.12 127 ALA A C 1
ATOM 1001 O O . ALA A 1 127 ? 19.302 2.410 8.188 1.00 71.12 127 ALA A O 1
ATOM 1002 N N . LYS A 1 128 ? 19.782 0.248 8.574 1.00 73.12 128 LYS A N 1
ATOM 1003 C CA . LYS A 1 128 ? 20.910 0.158 7.629 1.00 73.12 128 LYS A CA 1
ATOM 1004 C C . LYS A 1 128 ? 20.470 0.187 6.170 1.00 73.12 128 LYS A C 1
ATOM 1006 O O . LYS A 1 128 ? 21.226 0.643 5.318 1.00 73.12 128 LYS A O 1
ATOM 1011 N N . LEU A 1 129 ? 19.260 -0.290 5.887 1.00 73.19 129 LEU A N 1
ATOM 1012 C CA . LEU A 1 129 ? 18.680 -0.306 4.543 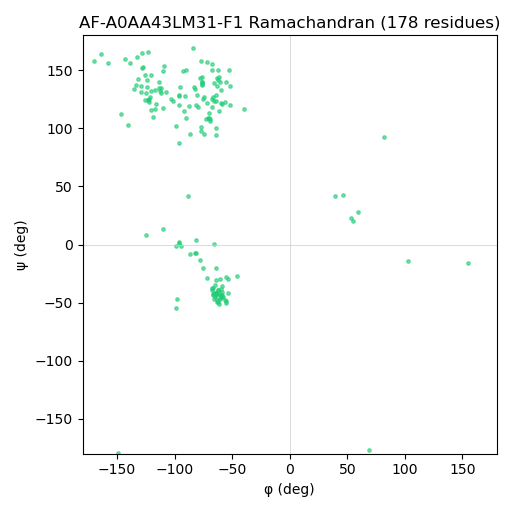1.00 73.19 129 LEU A CA 1
ATOM 1013 C C . LEU A 1 129 ? 18.042 1.041 4.163 1.00 73.19 129 LEU A C 1
ATOM 1015 O O . LEU A 1 129 ? 17.679 1.263 3.006 1.00 73.19 129 LEU A O 1
ATOM 1019 N N . GLY A 1 130 ? 17.960 1.964 5.126 1.00 70.81 130 GLY A N 1
ATOM 1020 C CA . GLY A 1 130 ? 17.372 3.284 4.953 1.00 70.81 130 GLY A CA 1
ATOM 1021 C C . GLY A 1 130 ? 15.855 3.240 4.745 1.00 70.81 130 GLY A C 1
ATOM 1022 O O . GLY A 1 130 ? 15.218 2.195 4.758 1.00 70.81 130 GLY A O 1
ATOM 1023 N N . ARG A 1 131 ? 15.250 4.413 4.521 1.00 76.56 131 ARG A N 1
ATOM 1024 C CA . ARG A 1 131 ? 13.800 4.557 4.261 1.00 76.56 131 ARG A CA 1
ATOM 1025 C C . ARG A 1 131 ? 13.459 4.421 2.775 1.00 76.56 131 ARG A C 1
ATOM 1027 O O . ARG A 1 131 ? 12.705 5.226 2.212 1.00 76.56 131 ARG A O 1
ATOM 1034 N N . SER A 1 132 ? 14.095 3.454 2.131 1.00 86.19 132 SER A N 1
ATOM 1035 C CA . SER A 1 132 ? 13.811 3.067 0.754 1.00 86.19 132 SER A CA 1
ATOM 1036 C C . SER A 1 132 ? 12.554 2.207 0.729 1.00 86.19 132 SER A C 1
ATOM 1038 O O . SER A 1 132 ? 12.335 1.412 1.640 1.00 86.19 132 SER A O 1
ATOM 1040 N N . VAL A 1 133 ? 11.727 2.359 -0.304 1.00 88.69 133 VAL A N 1
ATOM 1041 C CA . VAL A 1 133 ? 10.662 1.381 -0.547 1.00 88.69 133 VAL A CA 1
ATOM 1042 C C . VAL A 1 133 ? 11.241 0.322 -1.476 1.00 88.69 133 VAL A C 1
ATOM 1044 O O . VAL A 1 133 ? 11.822 0.630 -2.524 1.00 88.69 133 VAL A O 1
ATOM 1047 N N . PHE A 1 134 ? 11.086 -0.913 -1.048 1.00 91.94 134 PHE A N 1
ATOM 1048 C CA . PHE A 1 134 ? 11.460 -2.118 -1.748 1.00 91.94 134 PHE A CA 1
ATOM 1049 C C . PHE A 1 134 ? 10.272 -2.620 -2.555 1.00 91.94 134 PHE A C 1
ATOM 1051 O O . PHE A 1 134 ? 9.116 -2.426 -2.176 1.00 91.94 134 PHE A O 1
ATOM 1058 N N . VAL A 1 135 ? 10.578 -3.271 -3.668 1.00 92.12 135 VAL A N 1
ATOM 1059 C CA . VAL A 1 135 ? 9.621 -3.945 -4.537 1.00 92.12 135 VAL A CA 1
ATOM 1060 C C . VAL A 1 135 ? 10.061 -5.397 -4.628 1.00 92.12 135 VAL A C 1
ATOM 1062 O O . VAL A 1 135 ? 11.190 -5.663 -5.036 1.00 92.12 135 VAL A O 1
ATOM 1065 N N . THR A 1 136 ? 9.189 -6.332 -4.269 1.00 93.50 136 THR A N 1
ATOM 1066 C CA . THR A 1 136 ? 9.445 -7.768 -4.431 1.00 93.50 136 THR A CA 1
ATOM 1067 C C . THR A 1 136 ? 8.344 -8.388 -5.284 1.00 93.50 136 THR A C 1
ATOM 1069 O O . THR A 1 136 ? 7.168 -8.233 -4.959 1.00 93.50 136 THR A O 1
ATOM 1072 N N . THR A 1 137 ? 8.696 -9.062 -6.383 1.00 92.75 137 THR A N 1
ATOM 1073 C CA . THR A 1 137 ? 7.716 -9.759 -7.242 1.00 92.75 137 THR A CA 1
ATOM 1074 C C . THR A 1 137 ? 7.383 -11.148 -6.712 1.00 92.75 137 THR A C 1
ATOM 1076 O O . THR A 1 137 ? 8.069 -11.670 -5.834 1.00 92.75 137 THR A O 1
ATOM 1079 N N . GLN A 1 138 ? 6.346 -11.775 -7.269 1.00 91.56 138 GLN A N 1
ATOM 1080 C CA . GLN A 1 138 ? 5.943 -13.150 -6.946 1.00 91.56 138 GLN A CA 1
ATOM 1081 C C . GLN A 1 138 ? 7.067 -14.186 -7.087 1.00 91.56 138 GLN A C 1
ATOM 1083 O O . GLN A 1 138 ? 7.102 -15.161 -6.338 1.00 91.56 138 GLN A O 1
ATOM 1088 N N . GLU A 1 139 ? 8.022 -13.953 -7.984 1.00 90.44 139 GLU A N 1
ATOM 1089 C CA . GLU A 1 139 ? 9.206 -14.791 -8.191 1.00 90.44 139 GLU A CA 1
ATOM 1090 C C . GLU A 1 139 ? 10.329 -14.506 -7.177 1.00 90.44 139 GLU A C 1
ATOM 1092 O O . GLU A 1 139 ? 11.410 -15.081 -7.272 1.00 90.44 139 GLU A O 1
ATOM 1097 N N . ASN A 1 140 ? 10.091 -13.628 -6.196 1.00 92.62 140 ASN A N 1
ATOM 1098 C CA . ASN A 1 140 ? 11.069 -13.140 -5.220 1.00 92.62 140 ASN A CA 1
ATOM 1099 C C . ASN A 1 140 ? 12.281 -12.429 -5.839 1.00 92.62 140 ASN A C 1
ATOM 1101 O O . ASN A 1 140 ? 13.358 -12.381 -5.243 1.00 92.62 140 ASN A O 1
ATOM 1105 N N . ALA A 1 141 ? 12.109 -11.822 -7.010 1.00 90.81 141 ALA A N 1
ATOM 1106 C CA . ALA A 1 141 ? 13.057 -10.827 -7.480 1.00 90.81 141 ALA A CA 1
ATOM 1107 C C . ALA A 1 141 ? 12.812 -9.509 -6.722 1.00 90.81 141 ALA A C 1
ATOM 1109 O O . ALA A 1 141 ? 11.668 -9.167 -6.413 1.00 90.81 141 ALA A O 1
ATOM 1110 N N . CYS A 1 142 ? 13.887 -8.812 -6.346 1.00 91.12 142 CYS A N 1
ATOM 1111 C CA . CYS A 1 142 ? 13.836 -7.683 -5.418 1.00 91.12 142 CYS A CA 1
ATOM 1112 C C . CYS A 1 142 ? 14.561 -6.457 -5.983 1.00 91.12 142 CYS A C 1
ATOM 1114 O O . CYS A 1 142 ? 15.677 -6.554 -6.502 1.00 91.12 142 CYS A O 1
ATOM 1116 N N . TRP A 1 143 ? 13.938 -5.290 -5.838 1.00 90.19 143 TRP A N 1
ATOM 1117 C CA . TRP A 1 143 ? 14.463 -4.014 -6.308 1.00 90.19 143 TRP A CA 1
ATOM 1118 C C . TRP A 1 143 ? 14.233 -2.901 -5.295 1.00 90.19 143 TRP A C 1
ATOM 1120 O O . TRP A 1 143 ? 13.288 -2.926 -4.507 1.00 90.19 143 TRP A O 1
ATOM 1130 N N . VAL A 1 144 ? 15.064 -1.869 -5.388 1.00 88.38 144 VAL A N 1
ATOM 1131 C CA . VAL A 1 144 ? 14.833 -0.563 -4.767 1.00 88.38 144 VAL A CA 1
ATOM 1132 C C . VAL A 1 144 ? 14.637 0.475 -5.863 1.00 88.38 144 VAL A C 1
ATOM 1134 O O . VAL A 1 144 ? 15.332 0.465 -6.882 1.00 88.38 144 VAL A O 1
ATOM 1137 N N . VAL A 1 145 ? 13.697 1.396 -5.659 1.00 76.75 145 VAL A N 1
ATOM 1138 C CA . VAL A 1 145 ? 13.512 2.532 -6.570 1.00 76.75 145 VAL A CA 1
ATOM 1139 C C . VAL A 1 145 ? 14.526 3.620 -6.247 1.00 76.75 145 VAL A C 1
ATOM 1141 O O . VAL A 1 145 ? 14.522 4.196 -5.158 1.00 76.75 145 VAL A O 1
ATOM 1144 N N . ASN A 1 146 ? 15.363 3.946 -7.229 1.00 74.38 146 ASN A N 1
ATOM 1145 C CA . ASN A 1 146 ? 16.275 5.074 -7.168 1.00 74.38 146 ASN A CA 1
ATOM 1146 C C . ASN A 1 146 ? 15.670 6.261 -7.934 1.00 74.38 146 ASN A C 1
ATOM 1148 O O . ASN A 1 146 ? 15.705 6.296 -9.166 1.00 74.38 146 ASN A O 1
ATOM 1152 N N . PHE A 1 147 ? 15.105 7.231 -7.206 1.00 66.31 147 PHE A N 1
ATOM 1153 C CA . PHE A 1 147 ? 14.463 8.409 -7.809 1.00 66.31 147 PHE A CA 1
ATOM 1154 C C . PHE A 1 147 ? 15.438 9.337 -8.515 1.00 66.31 147 PHE A C 1
ATOM 1156 O O . PHE A 1 147 ? 15.105 9.858 -9.578 1.00 66.31 147 PHE A O 1
ATOM 1163 N N . ASP A 1 148 ? 16.636 9.510 -7.958 1.00 69.94 148 ASP A N 1
ATOM 1164 C CA . ASP A 1 148 ? 17.649 10.398 -8.531 1.00 69.94 148 ASP A CA 1
ATOM 1165 C C . ASP A 1 148 ? 18.067 9.904 -9.919 1.00 69.94 148 ASP A C 1
ATOM 1167 O O . ASP A 1 148 ? 18.220 10.685 -10.857 1.00 69.94 148 ASP A O 1
ATOM 1171 N N . LYS A 1 149 ? 18.176 8.580 -10.071 1.00 67.38 149 LYS A N 1
ATOM 1172 C CA . LYS A 1 149 ? 18.535 7.917 -11.330 1.00 67.38 149 LYS A CA 1
ATOM 1173 C C . LYS A 1 149 ? 17.332 7.464 -12.158 1.00 67.38 149 LYS A C 1
ATOM 1175 O O . LYS A 1 149 ? 17.535 6.892 -13.226 1.00 67.38 149 LYS A O 1
ATOM 1180 N N . LYS A 1 150 ? 16.105 7.681 -11.668 1.00 67.19 150 LYS A N 1
ATOM 1181 C CA . LYS A 1 150 ? 14.835 7.248 -12.279 1.00 67.19 150 LYS A CA 1
ATOM 1182 C C . LYS A 1 150 ? 14.849 5.788 -12.759 1.00 67.19 150 LYS A C 1
ATOM 1184 O O . LYS A 1 150 ? 14.379 5.488 -13.853 1.00 67.19 150 LYS A O 1
ATOM 1189 N N . ARG A 1 151 ? 15.415 4.880 -11.962 1.00 71.44 151 ARG A N 1
ATOM 1190 C CA . ARG A 1 151 ? 15.545 3.459 -12.319 1.00 71.44 151 ARG A CA 1
ATOM 1191 C C . ARG A 1 151 ? 15.342 2.547 -11.119 1.00 71.44 151 ARG A C 1
ATOM 1193 O O . ARG A 1 151 ? 15.535 2.964 -9.977 1.00 71.44 151 ARG A O 1
ATOM 1200 N N . TYR A 1 152 ? 15.022 1.291 -11.404 1.00 77.50 152 TYR A N 1
ATOM 1201 C CA . TYR A 1 152 ? 15.065 0.215 -10.424 1.00 77.50 152 TYR A CA 1
ATOM 1202 C C . TYR A 1 152 ? 16.495 -0.304 -10.307 1.00 77.50 152 TYR A C 1
ATOM 1204 O O . TYR A 1 152 ? 17.172 -0.528 -11.312 1.00 77.50 152 TYR A O 1
ATOM 1212 N N . GLU A 1 153 ? 16.964 -0.488 -9.081 1.00 85.50 153 GLU A N 1
ATOM 1213 C CA . GLU A 1 153 ? 18.245 -1.125 -8.796 1.00 85.50 153 GLU A CA 1
ATOM 1214 C C . GLU A 1 153 ? 17.944 -2.489 -8.170 1.00 85.50 153 GLU A C 1
ATOM 1216 O O . GLU A 1 153 ? 17.291 -2.564 -7.129 1.00 85.50 153 GLU A O 1
ATOM 1221 N N . SER A 1 154 ? 18.353 -3.567 -8.847 1.00 87.75 154 SER A N 1
ATOM 1222 C CA . SER A 1 154 ? 18.210 -4.927 -8.318 1.00 87.75 154 SER A CA 1
ATOM 1223 C C . SER A 1 154 ? 19.040 -5.056 -7.049 1.00 87.75 154 SER A C 1
ATOM 1225 O O . SER A 1 154 ? 20.190 -4.616 -7.006 1.00 87.75 154 SER A O 1
ATOM 1227 N N . VAL A 1 155 ? 18.465 -5.687 -6.034 1.00 90.06 155 VAL A N 1
ATOM 1228 C CA . VAL A 1 155 ? 19.115 -5.931 -4.746 1.00 90.06 155 VAL A CA 1
ATOM 1229 C C . VAL A 1 155 ? 18.917 -7.390 -4.330 1.00 90.06 155 VAL A C 1
ATOM 1231 O O . VAL A 1 155 ? 18.016 -8.052 -4.852 1.00 90.06 155 VAL A O 1
ATOM 1234 N N . PRO A 1 156 ? 19.730 -7.916 -3.396 1.00 92.81 156 PRO A N 1
ATOM 1235 C CA . PRO A 1 156 ? 19.422 -9.182 -2.743 1.00 92.81 156 PRO A CA 1
ATOM 1236 C C . PRO A 1 156 ? 18.010 -9.171 -2.147 1.00 92.81 156 PRO A C 1
ATOM 1238 O O . PRO A 1 156 ? 17.502 -8.123 -1.743 1.00 92.81 156 PRO A O 1
ATOM 1241 N N . LEU A 1 157 ? 17.379 -10.342 -2.091 1.00 92.81 157 LEU A N 1
ATOM 1242 C CA . LEU A 1 157 ? 16.059 -10.490 -1.490 1.00 92.81 157 LEU A CA 1
ATOM 1243 C C . LEU A 1 157 ? 16.094 -10.054 -0.019 1.00 92.81 157 LEU A C 1
ATOM 1245 O O . LEU A 1 157 ? 16.846 -10.615 0.774 1.00 92.81 157 LEU A O 1
ATOM 1249 N N . VAL A 1 158 ? 15.278 -9.055 0.323 1.00 92.94 158 VAL A N 1
ATOM 1250 C CA . VAL A 1 158 ? 15.162 -8.521 1.690 1.00 92.94 158 VAL A CA 1
ATOM 1251 C C . VAL A 1 158 ? 13.962 -9.134 2.405 1.00 92.94 158 VAL A C 1
ATOM 1253 O O . VAL A 1 158 ? 14.083 -9.615 3.526 1.00 92.94 158 VAL A O 1
ATOM 1256 N N . GLN A 1 159 ? 12.811 -9.167 1.735 1.00 93.88 159 GLN A N 1
ATOM 1257 C CA . GLN A 1 159 ? 11.587 -9.779 2.235 1.00 93.88 159 GLN A CA 1
ATOM 1258 C C . GLN A 1 159 ? 10.956 -10.605 1.121 1.00 93.88 159 GLN A C 1
ATOM 1260 O O . GLN A 1 159 ? 10.842 -10.128 -0.005 1.00 93.88 159 GLN A O 1
ATOM 1265 N N . HIS A 1 160 ? 10.535 -11.828 1.441 1.00 95.81 160 HIS A N 1
ATOM 1266 C CA . HIS A 1 160 ? 9.797 -12.667 0.504 1.00 95.81 160 HIS A CA 1
ATOM 1267 C C . HIS A 1 160 ? 8.461 -12.026 0.135 1.00 95.81 160 HIS A C 1
ATOM 1269 O O . HIS A 1 160 ? 7.783 -11.448 0.988 1.00 95.81 160 HIS A O 1
ATOM 1275 N N . TYR A 1 161 ? 8.062 -12.178 -1.124 1.00 95.88 161 TYR A N 1
ATOM 1276 C CA . TYR A 1 161 ? 6.724 -11.811 -1.549 1.00 95.88 161 TYR A CA 1
ATOM 1277 C C . TYR A 1 161 ? 5.688 -12.605 -0.759 1.00 95.88 161 TYR A C 1
ATOM 1279 O O . TYR A 1 161 ? 5.757 -13.833 -0.652 1.00 95.88 161 TYR A O 1
ATOM 1287 N N . THR A 1 162 ? 4.680 -11.897 -0.270 1.00 96.56 162 THR A N 1
ATOM 1288 C CA . THR A 1 162 ? 3.457 -12.491 0.253 1.00 96.56 162 THR A CA 1
ATOM 1289 C C . THR A 1 162 ? 2.278 -11.974 -0.552 1.00 96.56 162 THR A C 1
ATOM 1291 O O . THR A 1 162 ? 2.261 -10.833 -1.020 1.00 96.56 162 THR A O 1
ATOM 1294 N N . ARG A 1 163 ? 1.273 -12.832 -0.743 1.00 95.56 163 ARG A N 1
ATOM 1295 C CA . ARG A 1 163 ? -0.010 -12.388 -1.293 1.00 95.56 163 ARG A CA 1
ATOM 1296 C C . ARG A 1 163 ? -0.694 -11.470 -0.280 1.00 95.56 163 ARG A C 1
ATOM 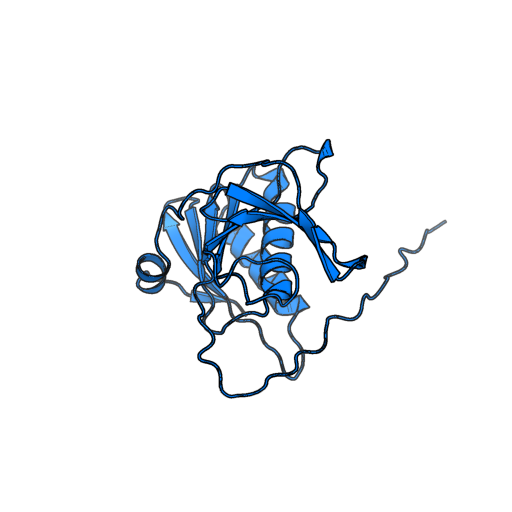1298 O O . ARG A 1 163 ? -0.494 -11.666 0.923 1.00 95.56 163 ARG A O 1
ATOM 1305 N N . PRO A 1 164 ? -1.509 -10.503 -0.734 1.00 96.00 164 PRO A N 1
ATOM 1306 C CA . PRO A 1 164 ? -2.283 -9.711 0.201 1.00 96.00 164 PRO A CA 1
ATOM 1307 C C . PRO A 1 164 ? -3.222 -10.638 0.994 1.00 96.00 164 PRO A C 1
ATOM 1309 O O . PRO A 1 164 ? -3.793 -11.561 0.407 1.00 96.00 164 PRO A O 1
ATOM 1312 N N . PRO A 1 165 ? -3.396 -10.412 2.309 1.00 96.06 165 PRO A N 1
ATOM 1313 C CA . PRO A 1 165 ? -4.290 -11.224 3.141 1.00 96.06 165 PRO A CA 1
ATOM 1314 C C . PRO A 1 165 ? -5.763 -11.102 2.720 1.00 96.06 165 PRO A C 1
ATOM 1316 O O . PRO A 1 165 ? -6.560 -11.984 3.018 1.00 96.06 165 PRO A O 1
ATOM 1319 N N . TYR A 1 166 ? -6.099 -10.030 2.000 1.00 95.31 166 TYR A N 1
ATOM 1320 C CA . TYR A 1 166 ? -7.394 -9.794 1.375 1.00 95.31 166 TYR A CA 1
ATOM 1321 C C . TYR A 1 166 ? -7.164 -9.429 -0.086 1.00 95.31 166 TYR A C 1
ATOM 1323 O O . TYR A 1 166 ? -6.347 -8.559 -0.386 1.00 95.31 166 TYR A O 1
ATOM 1331 N N . SER A 1 167 ? -7.872 -10.063 -1.011 1.00 94.62 167 SER A N 1
ATOM 1332 C CA . SER A 1 167 ? -7.785 -9.704 -2.424 1.00 94.62 167 SER A CA 1
ATOM 1333 C C . SER A 1 167 ? -8.373 -8.314 -2.684 1.00 94.62 167 SER A C 1
ATOM 1335 O O . SER A 1 167 ? -9.268 -7.843 -1.978 1.00 94.62 167 SER A O 1
ATOM 1337 N N . PHE A 1 168 ? -7.917 -7.664 -3.758 1.00 93.75 168 PHE A N 1
ATOM 1338 C CA . PHE A 1 168 ? -8.468 -6.377 -4.189 1.00 93.75 168 PHE A CA 1
ATOM 1339 C C . PHE A 1 168 ? -9.993 -6.433 -4.375 1.00 93.75 168 PHE A C 1
ATOM 1341 O O . PHE A 1 168 ? -10.699 -5.518 -3.959 1.00 93.75 168 PHE A O 1
ATOM 1348 N N . LEU A 1 169 ? -10.512 -7.517 -4.966 1.00 92.94 169 LEU A N 1
ATOM 1349 C CA . LEU A 1 169 ? -11.948 -7.679 -5.189 1.00 92.94 169 LEU A CA 1
ATOM 1350 C C . LEU A 1 169 ? -12.715 -7.825 -3.874 1.00 92.94 169 LEU A C 1
ATOM 1352 O O . LEU A 1 169 ? -13.754 -7.189 -3.727 1.00 92.94 169 LEU A O 1
ATOM 1356 N N . GLU A 1 170 ? -12.215 -8.600 -2.912 1.00 94.44 170 GLU A N 1
ATOM 1357 C CA . GLU A 1 170 ? -12.850 -8.712 -1.592 1.00 94.44 170 GLU A CA 1
ATOM 1358 C C . GLU A 1 170 ? -12.910 -7.355 -0.891 1.00 94.44 170 GLU A C 1
ATOM 1360 O O . GLU A 1 170 ? -13.970 -6.964 -0.410 1.00 94.44 170 GLU A O 1
ATOM 1365 N N . VAL A 1 171 ? -11.805 -6.602 -0.880 1.00 95.88 171 VAL A N 1
ATOM 1366 C CA . VAL A 1 171 ? -11.759 -5.268 -0.262 1.00 95.88 171 VAL A CA 1
ATOM 1367 C C . VAL A 1 171 ? -12.694 -4.295 -0.978 1.00 95.88 171 VAL A C 1
ATOM 1369 O O . VAL A 1 171 ? -13.445 -3.575 -0.328 1.00 95.88 171 VAL A O 1
ATOM 1372 N N . LYS A 1 172 ? -12.710 -4.295 -2.314 1.00 91.56 172 LYS A N 1
ATOM 1373 C CA . LYS A 1 172 ? -13.528 -3.375 -3.117 1.00 91.56 172 LYS A CA 1
ATOM 1374 C C . LYS A 1 172 ? -15.034 -3.522 -2.865 1.00 91.56 172 LYS A C 1
ATOM 1376 O O . LYS A 1 172 ? -15.751 -2.531 -3.000 1.00 91.56 172 LYS A O 1
ATOM 1381 N N . HIS A 1 173 ? -15.502 -4.721 -2.511 1.00 92.62 173 HIS A N 1
ATOM 1382 C CA . HIS A 1 173 ? -16.908 -4.984 -2.175 1.00 92.62 173 HIS A CA 1
ATOM 1383 C C . HIS A 1 173 ? -17.256 -4.718 -0.703 1.00 92.62 173 HIS A C 1
ATOM 1385 O O . HIS A 1 173 ? -18.434 -4.744 -0.352 1.00 92.62 173 HIS A O 1
ATOM 1391 N N . ARG A 1 174 ? -16.269 -4.454 0.163 1.00 93.69 174 ARG A N 1
ATOM 1392 C CA . ARG A 1 174 ? -16.521 -4.036 1.547 1.00 93.69 174 ARG A CA 1
ATOM 1393 C C . ARG A 1 174 ? -16.933 -2.572 1.610 1.00 93.69 174 ARG A C 1
ATOM 1395 O O . ARG A 1 174 ? -16.600 -1.769 0.733 1.00 93.69 174 ARG A O 1
ATOM 1402 N N . GLU A 1 175 ? -17.606 -2.220 2.702 1.00 92.44 175 GLU A N 1
ATOM 1403 C CA . GLU A 1 175 ? -17.871 -0.825 3.031 1.00 92.44 175 GLU A CA 1
ATOM 1404 C C . GLU A 1 175 ? -16.555 -0.036 3.090 1.00 92.44 175 GLU A C 1
ATOM 1406 O O . GLU A 1 175 ? -15.512 -0.519 3.536 1.00 92.44 175 GLU A O 1
ATOM 1411 N N . GLY A 1 176 ? -16.596 1.183 2.572 1.00 92.62 176 GLY A N 1
ATOM 1412 C CA . GLY A 1 176 ? -15.471 2.095 2.572 1.00 92.62 176 GLY A CA 1
ATOM 1413 C C . GLY A 1 176 ? -15.923 3.470 2.120 1.00 92.62 176 GLY A C 1
ATOM 1414 O O . GLY A 1 176 ? -16.942 3.618 1.443 1.00 92.62 176 GLY A O 1
ATOM 1415 N N . TYR A 1 177 ? -15.160 4.486 2.487 1.00 94.94 177 TYR A N 1
ATOM 1416 C CA . TYR A 1 177 ? -15.478 5.880 2.193 1.00 94.94 177 TYR A CA 1
ATOM 1417 C C . TYR A 1 177 ? -14.294 6.561 1.523 1.00 94.94 177 TYR A C 1
ATOM 1419 O O . TYR A 1 177 ? -13.138 6.161 1.678 1.00 94.94 177 TYR A O 1
ATOM 1427 N N . ILE A 1 178 ? -14.608 7.574 0.720 1.00 94.88 178 ILE A N 1
ATOM 1428 C CA . ILE A 1 178 ? -13.617 8.306 -0.060 1.00 94.88 178 ILE A CA 1
ATOM 1429 C C . ILE A 1 178 ? -12.967 9.379 0.813 1.00 94.88 178 ILE A C 1
ATOM 1431 O O . ILE A 1 178 ? -13.635 10.116 1.539 1.00 94.88 178 ILE A O 1
ATOM 1435 N N . ILE A 1 179 ? -11.649 9.464 0.699 1.00 93.12 179 ILE A N 1
ATOM 1436 C CA . ILE A 1 179 ? -10.790 10.509 1.232 1.00 93.12 179 ILE A CA 1
ATOM 1437 C C . ILE A 1 179 ? -10.136 11.212 0.038 1.00 93.12 179 ILE A C 1
ATOM 1439 O O . ILE A 1 179 ? -9.631 10.553 -0.873 1.00 93.12 179 ILE A O 1
ATOM 1443 N N . SER A 1 180 ? -10.161 12.543 0.049 1.00 86.69 180 SER A N 1
ATOM 1444 C CA . SER A 1 180 ? -9.621 13.428 -0.992 1.00 86.69 180 SER A CA 1
ATOM 1445 C C . SER A 1 180 ? -9.129 14.743 -0.400 1.00 86.69 180 SER A C 1
ATOM 1447 O O . SER A 1 180 ? -9.707 15.141 0.641 1.00 86.69 180 SER A O 1
#

Mean predicted aligned error: 9.3 Å

Secondary structure (DSSP, 8-state):
---------PPPPP----TTS------EEEEES--HHHHHHHHHHHHHHH-BTTB---EEEEEEETTEEEEE-SSPPPHHHHHHHHHHHHHHTTTTT-EEEEEEEPP--SSS--TT-EEEEEE-S-GGG-SPEEEEETT--EEEEETTTTEEEE----S-----SS-HHHHHTS--EEE-

Nearest PDB structures (foldseek):
  5t41-assembly1_A  TM=5.537E-01  e=2.024E-01  Mycobacterium avium 104
  1wez-assembly1_A  TM=3.553E-01  e=8.431E-01  Homo sapiens
  6u9d-assembly2_X-2  TM=5.121E-01  e=3.512E+00  Saccharomyces cerevisiae
  6u9d-assembly1_C  TM=3.840E-01  e=1.621E+00  Saccharomyces cerevisiae